Protein AF-A0AAE1XYB7-F1 (afdb_monomer_lite)

InterPro domains:
  IPR008811 Glycosyl hydrolases 36 [PF05691] (7-82)
  IPR008811 Glycosyl hydrolases 36 [PF05691] (83-211)
  IPR008811 Glycosyl hydrolases 36 [PF05691] (212-268)
  IPR008811 Glycosyl hydrolases 36 [PTHR31268] (2-211)
  IPR017853 Glycoside hydrolase superfamily [SSF51445] (166-264)

Sequence (268 aa):
MTIRPTVRIAERKLVVKERTVLTNVSDNVVATSSAEAGQVEGVFFGAVFDQDSNRHVVSLGTLRGVRFLACFRFKLWWMAQKEENKIVYTVFLPLIEGPFKSCLQGNDGDELELCLESGDSDTLRSTFTHSVYISSGTDLFGTIHDAIKAVKLHLGSFRLRNEKKLPGIVDYFGWCTWDAFYQEVTQEGVEVGLESLKAGGTPPKFVIIDNDGVKVDAQCILETLGASHGGKVELTKQYHQALDASVARNFPDNGCIACMSHNLESLY

Radius of gyration: 22.35 Å; chains: 1; bounding box: 62×33×65 Å

Organism: NCBI:txid300844

Foldseek 3Di:
DDDDQQWDDDPQFTHHNNDTQFHNADPQKDWDALVVLPDARWIFIKGADPDKFQKDKGFRHAGPPDDDDDDQPPPPVPDDDDDPDQDKDKDKAFADDPLWGWDWDADPVNTIMIMIHNLAGVQIDGIDHGRIMMHMDRDPVVGVVSSVVSVCSVVVPFDDPVRDDDQPLVVWAEEEVCVPQNQRDDPVSVVVVQVVCVVVVRHGPYYHYCNDPPPVCCCCVCQNVQYVVRGSLNSNVVVVVVVVVVCCVPPVSSPDDDPDDRDNSVRD

Structure (mmCIF, N/CA/C/O backbone):
data_AF-A0AAE1XYB7-F1
#
_entry.id   AF-A0AAE1XYB7-F1
#
loop_
_atom_site.group_PDB
_atom_site.id
_atom_site.type_symbol
_atom_site.label_atom_id
_atom_site.label_alt_id
_atom_site.label_comp_id
_atom_site.label_asym_id
_atom_site.label_entity_id
_atom_site.label_seq_id
_atom_site.pdbx_PDB_ins_code
_atom_site.Cartn_x
_atom_site.Cartn_y
_atom_site.Cartn_z
_atom_site.occupancy
_atom_site.B_iso_or_equiv
_atom_site.auth_seq_id
_atom_site.auth_comp_id
_atom_site.auth_asym_id
_atom_site.auth_atom_id
_atom_site.pdbx_PDB_model_num
ATOM 1 N N . MET A 1 1 ? -33.895 13.668 3.650 1.00 35.25 1 MET A N 1
ATOM 2 C CA . MET A 1 1 ? -33.677 12.230 3.391 1.00 35.25 1 MET A CA 1
ATOM 3 C C . MET A 1 1 ? -32.192 11.973 3.591 1.00 35.25 1 MET A C 1
ATOM 5 O O . MET A 1 1 ? -31.398 12.453 2.797 1.00 35.25 1 MET A O 1
ATOM 9 N N . THR A 1 2 ? -31.796 11.382 4.716 1.00 41.72 2 THR A N 1
ATOM 10 C CA . THR A 1 2 ? -30.376 11.225 5.073 1.00 41.72 2 THR A CA 1
ATOM 11 C C . THR A 1 2 ? -29.832 9.989 4.361 1.00 41.72 2 THR A C 1
ATOM 13 O O . THR A 1 2 ? -30.226 8.871 4.693 1.00 41.72 2 THR A O 1
ATOM 16 N N . ILE A 1 3 ? -28.986 10.181 3.348 1.00 56.69 3 ILE A N 1
ATOM 17 C CA . ILE A 1 3 ? -28.299 9.082 2.656 1.00 56.69 3 ILE A CA 1
ATOM 18 C C . ILE A 1 3 ? -27.363 8.429 3.680 1.00 56.69 3 ILE A C 1
ATOM 20 O O . ILE A 1 3 ? -26.497 9.098 4.242 1.00 56.69 3 ILE A O 1
ATOM 24 N N . ARG A 1 4 ? -27.581 7.146 3.994 1.00 60.25 4 ARG A N 1
ATOM 25 C CA . ARG A 1 4 ? -26.702 6.415 4.915 1.00 60.25 4 ARG A CA 1
ATOM 26 C C . ARG A 1 4 ? -25.401 6.071 4.185 1.00 60.25 4 ARG A C 1
ATOM 28 O O . ARG A 1 4 ? -25.492 5.554 3.074 1.00 60.25 4 ARG A O 1
ATOM 35 N N . PRO A 1 5 ? -24.222 6.295 4.793 1.00 70.44 5 PRO A N 1
ATOM 36 C CA . PRO A 1 5 ? -22.957 5.893 4.192 1.00 70.44 5 PRO A CA 1
ATOM 37 C C . PRO A 1 5 ? -22.924 4.388 3.920 1.00 70.44 5 PRO A C 1
ATOM 39 O O . PRO A 1 5 ? -23.337 3.588 4.767 1.00 70.44 5 PRO A O 1
ATOM 42 N N . THR A 1 6 ? -22.400 4.017 2.753 1.00 81.31 6 THR A N 1
ATOM 43 C CA . THR A 1 6 ? -22.267 2.625 2.303 1.00 81.31 6 THR A CA 1
ATOM 44 C C . THR A 1 6 ? -21.383 1.789 3.227 1.00 81.31 6 THR A C 1
ATOM 46 O O . THR A 1 6 ? -21.676 0.612 3.439 1.00 81.31 6 THR A O 1
ATOM 49 N N . VAL A 1 7 ? -20.345 2.398 3.807 1.00 87.62 7 VAL A N 1
ATOM 50 C CA . VAL A 1 7 ? -19.430 1.797 4.784 1.00 87.62 7 VAL A CA 1
ATOM 51 C C . VAL A 1 7 ? -19.460 2.642 6.056 1.00 87.62 7 VAL A C 1
ATOM 53 O O . VAL A 1 7 ? -19.285 3.857 5.990 1.00 87.62 7 VAL A O 1
ATOM 56 N N . ARG A 1 8 ? -19.713 2.028 7.217 1.00 87.81 8 ARG A N 1
ATOM 57 C CA . ARG A 1 8 ? -19.796 2.747 8.501 1.00 87.81 8 ARG A CA 1
ATOM 58 C C . ARG A 1 8 ? -19.526 1.847 9.699 1.00 87.81 8 ARG A C 1
ATOM 60 O O . ARG A 1 8 ? -19.800 0.649 9.642 1.00 87.81 8 ARG A O 1
ATOM 67 N N . ILE A 1 9 ? -19.100 2.448 10.809 1.00 88.75 9 ILE A N 1
ATOM 68 C CA . ILE A 1 9 ? -19.130 1.802 12.125 1.00 88.75 9 ILE A CA 1
ATOM 69 C C . ILE A 1 9 ? -20.452 2.145 12.819 1.00 88.75 9 ILE A C 1
ATOM 71 O O . ILE A 1 9 ? -20.881 3.298 12.826 1.00 88.75 9 ILE A O 1
ATOM 75 N N . ALA A 1 10 ? -21.115 1.144 13.391 1.00 88.00 10 ALA A N 1
ATOM 76 C CA . ALA A 1 10 ? -22.242 1.336 14.298 1.00 88.00 10 ALA A CA 1
ATOM 77 C C . ALA A 1 10 ? -22.318 0.184 15.295 1.00 88.00 10 ALA A C 1
ATOM 79 O O . ALA A 1 10 ? -22.173 -0.966 14.893 1.00 88.00 10 ALA A O 1
ATOM 80 N N . GLU A 1 11 ? -22.554 0.489 16.574 1.00 90.25 11 GLU A N 1
ATOM 81 C CA . GLU A 1 11 ? -22.700 -0.523 17.636 1.00 90.25 11 GLU A CA 1
ATOM 82 C C . GLU A 1 11 ? -21.540 -1.538 17.652 1.00 90.25 11 GLU A C 1
ATOM 84 O O . GLU A 1 11 ? -21.759 -2.749 17.689 1.00 90.25 11 GLU A O 1
ATOM 89 N N . ARG A 1 12 ? -20.294 -1.045 17.552 1.00 94.12 12 ARG A N 1
ATOM 90 C CA . ARG A 1 12 ? -19.073 -1.873 17.472 1.00 94.12 12 ARG A CA 1
ATOM 91 C C . ARG A 1 12 ? -19.076 -2.884 16.315 1.00 94.12 12 ARG A C 1
ATOM 93 O O . ARG A 1 12 ? -18.505 -3.972 16.412 1.00 94.12 12 ARG A O 1
ATOM 100 N N . LYS A 1 13 ? -19.735 -2.541 15.208 1.00 94.31 13 LYS A N 1
ATOM 101 C CA . LYS A 1 13 ? -19.763 -3.332 13.974 1.00 94.31 13 LYS A CA 1
ATOM 102 C C . LYS A 1 13 ? -19.347 -2.478 12.793 1.00 94.31 13 LYS A C 1
ATOM 104 O O . LYS A 1 13 ? -19.842 -1.362 12.642 1.00 94.31 13 LYS A O 1
ATOM 109 N N . LEU A 1 14 ? -18.519 -3.033 11.913 1.00 93.38 14 LEU A N 1
ATOM 110 C CA . LEU A 1 14 ? -18.336 -2.487 10.571 1.00 93.38 14 LEU A CA 1
ATOM 111 C C . LEU A 1 14 ? -19.467 -3.011 9.684 1.00 93.38 14 LEU A C 1
ATOM 113 O O . LEU A 1 14 ? -19.596 -4.221 9.480 1.00 93.38 14 LEU A O 1
ATOM 117 N N . VAL A 1 15 ? -20.277 -2.102 9.152 1.00 91.62 15 VAL A N 1
ATOM 118 C CA . VAL A 1 15 ? -21.417 -2.409 8.286 1.00 91.62 15 VAL A CA 1
ATOM 119 C C . VAL A 1 15 ? -21.145 -1.893 6.877 1.00 91.62 15 VAL A C 1
ATOM 121 O O . VAL A 1 15 ? -20.834 -0.716 6.698 1.00 91.62 15 VAL A O 1
ATOM 124 N N . VAL A 1 16 ? -21.311 -2.772 5.888 1.00 89.56 16 VAL A N 1
ATOM 125 C CA . VAL A 1 16 ? -21.178 -2.493 4.453 1.00 89.56 16 VAL A CA 1
ATOM 126 C C . VAL A 1 16 ? -22.483 -2.860 3.752 1.00 89.56 16 VAL A C 1
ATOM 128 O O . VAL A 1 16 ? -22.877 -4.023 3.798 1.00 89.56 16 VAL A O 1
ATOM 131 N N . LYS A 1 17 ? -23.163 -1.898 3.109 1.00 83.19 17 LYS A N 1
ATOM 132 C CA . LYS A 1 17 ? -24.451 -2.115 2.402 1.00 83.19 17 LYS A CA 1
ATOM 133 C C . LYS A 1 17 ? -25.436 -2.989 3.201 1.00 83.19 17 LYS A C 1
ATOM 135 O O . LYS A 1 17 ? -25.989 -3.947 2.678 1.00 83.19 17 LYS A O 1
ATOM 140 N N . GLU A 1 18 ? -25.600 -2.676 4.490 1.00 83.88 18 GLU A N 1
ATOM 141 C CA . GLU 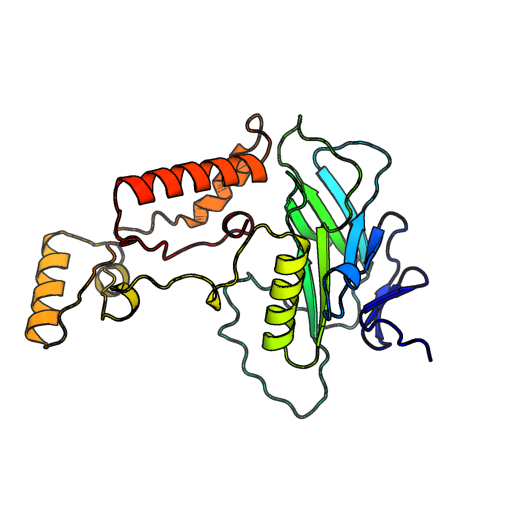A 1 18 ? -26.459 -3.383 5.468 1.00 83.88 18 GLU A CA 1
ATOM 142 C C . GLU A 1 18 ? -25.936 -4.723 6.011 1.00 83.88 18 GLU A C 1
ATOM 144 O O . GLU A 1 18 ? -26.476 -5.233 6.992 1.00 83.88 18 GLU A O 1
ATOM 149 N N . ARG A 1 19 ? -24.841 -5.261 5.473 1.00 87.56 19 ARG A N 1
ATOM 150 C CA . ARG A 1 19 ? -24.201 -6.470 5.996 1.00 87.56 19 ARG A CA 1
ATOM 151 C C . ARG A 1 19 ? -23.118 -6.125 7.010 1.00 87.56 19 ARG A C 1
ATOM 153 O O . ARG A 1 19 ? -22.238 -5.310 6.742 1.00 87.56 19 ARG A O 1
ATOM 160 N N . THR A 1 20 ? -23.133 -6.787 8.160 1.00 92.38 20 THR A N 1
ATOM 161 C CA . THR A 1 20 ? -22.015 -6.733 9.107 1.00 92.38 20 THR A CA 1
ATOM 162 C C . THR A 1 20 ? -20.827 -7.525 8.562 1.00 92.38 20 THR A C 1
ATOM 164 O O . THR A 1 20 ? -20.968 -8.703 8.238 1.00 92.38 20 THR A O 1
ATOM 167 N N . VAL A 1 21 ? -19.674 -6.864 8.449 1.00 92.38 21 VAL A N 1
ATOM 168 C CA . VAL A 1 21 ? -18.402 -7.453 7.998 1.00 92.38 21 VAL A CA 1
ATOM 169 C C . VAL A 1 21 ? -17.496 -7.756 9.190 1.00 92.38 21 VAL A C 1
ATOM 171 O O . VAL A 1 21 ? -16.958 -8.854 9.263 1.00 92.38 21 VAL A O 1
ATOM 174 N N . LEU A 1 22 ? -17.377 -6.821 10.139 1.00 94.75 22 LEU A N 1
ATOM 175 C CA . LEU A 1 22 ? -16.666 -7.028 11.405 1.00 94.75 22 LEU A CA 1
ATOM 176 C C . LEU A 1 22 ? -17.628 -6.865 12.576 1.00 94.75 22 LEU A C 1
ATOM 178 O O . LEU A 1 22 ? -18.443 -5.937 12.589 1.00 94.75 22 LEU A O 1
ATOM 182 N N . THR A 1 23 ? -17.506 -7.742 13.566 1.00 95.44 23 THR A N 1
ATOM 183 C CA . THR A 1 23 ? -18.177 -7.634 14.868 1.00 95.44 23 THR A CA 1
ATOM 184 C C . THR A 1 23 ? -17.162 -7.373 15.967 1.00 95.44 23 THR A C 1
ATOM 186 O O . THR A 1 23 ? -16.013 -7.772 15.836 1.00 95.44 23 THR A O 1
ATOM 189 N N . ASN A 1 24 ? -17.597 -6.783 17.080 1.00 96.00 24 ASN A N 1
ATOM 190 C CA . ASN A 1 24 ? -16.745 -6.511 18.242 1.00 96.00 24 ASN A CA 1
ATOM 191 C C . ASN A 1 24 ? -15.574 -5.560 17.943 1.00 96.00 24 ASN A C 1
ATOM 193 O O . ASN A 1 24 ? -14.536 -5.665 18.586 1.00 96.00 24 ASN A O 1
ATOM 197 N N . VAL A 1 25 ? -15.758 -4.611 17.017 1.00 96.56 25 VAL A N 1
ATOM 198 C CA . VAL A 1 25 ? -14.780 -3.545 16.738 1.00 96.56 25 VAL A CA 1
ATOM 199 C C . VAL A 1 25 ? -14.392 -2.866 18.057 1.00 96.56 25 VAL A C 1
ATOM 201 O O . VAL A 1 25 ? -15.281 -2.494 18.829 1.00 96.56 25 VAL A O 1
ATOM 204 N N . SER A 1 26 ? -13.090 -2.758 18.332 1.00 95.88 26 SER A N 1
ATOM 205 C CA . SER A 1 26 ? -12.566 -2.155 19.564 1.00 95.88 26 SER A CA 1
ATOM 206 C C . SER A 1 26 ? -12.979 -0.684 19.705 1.00 95.88 26 SER A C 1
ATOM 208 O O . SER A 1 26 ? -13.085 0.022 18.704 1.00 95.88 26 SER A O 1
ATOM 210 N N . ASP A 1 27 ? -13.159 -0.203 20.941 1.00 95.00 27 ASP A N 1
ATOM 211 C CA . ASP A 1 27 ? -13.447 1.219 21.210 1.00 95.00 27 ASP A CA 1
ATOM 212 C C . ASP A 1 27 ? -12.257 2.124 20.863 1.00 95.00 27 ASP A C 1
ATOM 214 O O . ASP A 1 27 ? -12.430 3.315 20.621 1.00 95.00 27 ASP A O 1
ATOM 218 N N . ASN A 1 28 ? -11.055 1.546 20.780 1.00 96.06 28 ASN A N 1
ATOM 219 C CA . ASN A 1 28 ? -9.849 2.263 20.380 1.00 96.06 28 ASN A CA 1
ATOM 220 C C . ASN A 1 28 ? -9.833 2.579 18.878 1.00 96.06 28 ASN A C 1
ATOM 222 O O . ASN A 1 28 ? -9.025 3.399 18.450 1.00 96.06 28 ASN A O 1
ATOM 226 N N . VAL A 1 29 ? -10.679 1.934 18.065 1.00 96.25 29 VAL A N 1
ATOM 227 C CA . VAL A 1 29 ? -10.746 2.174 16.617 1.00 96.25 29 VAL A CA 1
ATOM 228 C C . VAL A 1 29 ? -11.574 3.422 16.344 1.00 96.25 29 VAL A C 1
ATOM 230 O O . VAL A 1 29 ? -12.747 3.507 16.708 1.00 96.25 29 VAL A O 1
ATOM 233 N N . VAL A 1 30 ? -10.979 4.366 15.621 1.00 94.06 30 VAL A N 1
ATOM 234 C CA . VAL A 1 30 ? -11.649 5.597 15.192 1.00 94.06 30 VAL A CA 1
ATOM 235 C C . VAL A 1 30 ? -11.950 5.548 13.701 1.00 94.06 30 VAL A C 1
ATOM 237 O O . VAL A 1 30 ? -11.150 5.050 12.910 1.00 94.06 30 VAL A O 1
ATOM 240 N N . ALA A 1 31 ? -13.115 6.070 13.316 1.00 91.50 31 ALA A N 1
ATOM 241 C CA . ALA A 1 31 ? -13.523 6.196 11.923 1.00 91.50 31 ALA A CA 1
ATOM 242 C C . ALA A 1 31 ? -13.602 7.669 11.519 1.00 91.50 31 ALA A C 1
ATOM 244 O O . ALA A 1 31 ? -14.371 8.435 12.099 1.00 91.50 31 ALA A O 1
ATOM 245 N N . THR A 1 32 ? -12.874 8.028 10.467 1.00 86.75 32 THR A N 1
ATOM 246 C CA . THR A 1 32 ? -12.916 9.354 9.846 1.00 86.75 32 THR A CA 1
ATOM 247 C C . THR A 1 32 ? -13.601 9.243 8.485 1.00 86.75 32 THR A C 1
ATOM 249 O O . THR A 1 32 ? -13.292 8.360 7.680 1.00 86.75 32 THR A O 1
ATOM 252 N N . SER A 1 33 ? -14.577 10.112 8.220 1.00 73.75 33 SER A N 1
ATOM 253 C CA . SER A 1 33 ? -15.323 10.103 6.956 1.00 73.75 33 SER A CA 1
ATOM 254 C C . SER A 1 33 ? -14.443 10.554 5.789 1.00 73.75 33 SER A C 1
ATOM 256 O O . SER A 1 33 ? -13.745 11.557 5.901 1.00 73.75 33 SER A O 1
ATOM 258 N N . SER A 1 34 ? -14.529 9.881 4.634 1.00 64.94 34 SER A N 1
ATOM 259 C CA . SER A 1 34 ? -13.893 10.355 3.394 1.00 64.94 34 SER A CA 1
ATOM 260 C C . SER A 1 34 ? -14.691 11.449 2.672 1.00 64.94 34 SER A C 1
ATOM 262 O O . SER A 1 34 ? -14.265 11.907 1.613 1.00 64.94 34 SER A O 1
ATOM 264 N N . ALA A 1 35 ? -15.841 11.875 3.213 1.00 58.78 35 ALA A N 1
ATOM 265 C CA . ALA A 1 35 ? -16.746 12.826 2.559 1.00 58.78 35 ALA A CA 1
ATOM 266 C C . ALA A 1 35 ? -16.107 14.199 2.277 1.00 58.78 35 ALA A C 1
ATOM 268 O O . ALA A 1 35 ? -16.504 14.861 1.320 1.00 58.78 35 ALA A O 1
ATOM 269 N N . GLU A 1 36 ? -15.096 14.605 3.051 1.00 49.22 36 GLU A N 1
ATOM 270 C CA . GLU A 1 36 ? -14.363 15.860 2.827 1.00 49.22 36 GLU A CA 1
ATOM 271 C C . GLU A 1 36 ? -13.454 15.811 1.583 1.00 49.22 36 GLU A C 1
ATOM 273 O O . GLU A 1 36 ? -13.166 16.849 0.996 1.00 49.22 36 GLU A O 1
ATOM 278 N N . ALA A 1 37 ? -13.062 14.616 1.118 1.00 46.84 37 ALA A N 1
ATOM 279 C CA . ALA A 1 37 ? -12.158 14.423 -0.023 1.00 46.84 37 ALA A CA 1
ATOM 280 C C . ALA A 1 37 ? -12.875 14.302 -1.390 1.00 46.84 37 ALA A C 1
ATOM 282 O O . ALA A 1 37 ? -12.221 14.108 -2.414 1.00 46.84 37 ALA A O 1
ATOM 283 N N . GLY A 1 38 ? -14.207 14.448 -1.422 1.00 48.75 38 GLY A N 1
ATOM 284 C CA . GLY A 1 38 ? -15.035 14.437 -2.634 1.00 48.75 38 GLY A CA 1
ATOM 285 C C . GLY A 1 38 ? -15.490 13.041 -3.079 1.00 48.75 38 GLY A C 1
ATOM 286 O O . GLY A 1 38 ? -14.683 12.135 -3.183 1.00 48.75 38 GLY A O 1
ATOM 287 N N . GLN A 1 39 ? -16.796 12.884 -3.347 1.00 52.38 39 GLN A N 1
ATOM 288 C CA . GLN A 1 39 ? -17.506 11.787 -4.053 1.00 52.38 39 GLN A CA 1
ATOM 289 C C . GLN A 1 39 ? -17.114 10.302 -3.840 1.00 52.38 39 GLN A C 1
ATOM 291 O O . GLN A 1 39 ? -17.696 9.456 -4.515 1.00 52.38 39 GLN A O 1
ATOM 296 N N . VAL A 1 40 ? -16.208 9.928 -2.932 1.00 58.34 40 VAL A N 1
ATOM 297 C CA . VAL A 1 40 ? -15.848 8.516 -2.716 1.00 58.34 40 VAL A CA 1
ATOM 298 C C . VAL A 1 40 ? -16.493 7.976 -1.442 1.00 58.34 40 VAL A C 1
ATOM 300 O O . VAL A 1 40 ? -16.284 8.509 -0.352 1.00 58.34 40 VAL A O 1
ATOM 303 N N . GLU A 1 41 ? -17.284 6.911 -1.586 1.00 74.62 41 GLU A N 1
ATOM 304 C CA . GLU A 1 41 ? -17.981 6.223 -0.494 1.00 74.62 41 GLU A CA 1
ATOM 305 C C . GLU A 1 41 ? -17.040 5.255 0.244 1.00 74.62 41 GLU A C 1
ATOM 307 O O . GLU A 1 41 ? -17.021 4.048 -0.014 1.00 74.62 41 GLU A O 1
ATOM 312 N N . GLY A 1 42 ? -16.252 5.780 1.182 1.00 87.94 42 GLY A N 1
ATOM 313 C CA . GLY A 1 42 ? -15.424 4.969 2.069 1.00 87.94 42 GLY A CA 1
ATOM 314 C C . GLY A 1 42 ? -15.263 5.572 3.459 1.00 87.94 42 GLY A C 1
ATOM 315 O O . GLY A 1 42 ? -15.873 6.580 3.814 1.00 87.94 42 GLY A O 1
ATOM 316 N N . VAL A 1 43 ? -14.449 4.913 4.270 1.00 91.69 43 VAL A N 1
ATOM 317 C CA . VAL A 1 43 ? -14.124 5.341 5.629 1.00 91.69 43 VAL A CA 1
ATOM 318 C C . VAL A 1 43 ? -12.653 5.075 5.897 1.00 91.69 43 VAL A C 1
ATOM 320 O O . VAL A 1 43 ? -12.106 4.051 5.485 1.00 91.69 43 VAL A O 1
ATOM 323 N N . PHE A 1 44 ? -12.014 6.006 6.587 1.00 93.69 44 PHE A N 1
ATOM 324 C CA . PHE A 1 44 ? -10.669 5.837 7.103 1.00 93.69 44 PHE A CA 1
ATOM 325 C C . PHE A 1 44 ? -10.747 5.300 8.524 1.00 93.69 44 PHE A C 1
ATOM 327 O O . PHE A 1 44 ? -11.485 5.828 9.349 1.00 93.69 44 PHE A O 1
ATOM 334 N N . PHE A 1 45 ? -10.008 4.236 8.792 1.00 95.25 45 PHE A N 1
ATOM 335 C CA . PHE A 1 45 ? -9.826 3.667 10.114 1.00 95.25 45 PHE A CA 1
ATOM 336 C C . PHE A 1 45 ? -8.470 4.098 10.651 1.00 95.25 45 PHE A C 1
ATOM 338 O O . PHE A 1 45 ? -7.455 3.976 9.966 1.00 95.25 45 PHE A O 1
ATOM 345 N N . GLY A 1 46 ? -8.466 4.560 11.889 1.00 96.50 46 GLY A N 1
ATOM 346 C CA . GLY A 1 46 ? -7.277 4.758 12.700 1.00 96.50 46 GLY A CA 1
ATOM 347 C C . GLY A 1 46 ? -7.475 4.131 14.074 1.00 96.50 46 GLY A C 1
ATOM 348 O O . GLY A 1 46 ? -8.425 3.374 14.293 1.00 96.50 46 GLY A O 1
ATOM 349 N N . ALA A 1 47 ? -6.593 4.458 15.009 1.00 97.50 47 ALA A N 1
ATOM 350 C CA . ALA A 1 47 ? -6.703 3.996 16.380 1.00 97.50 47 ALA A CA 1
ATOM 351 C C . ALA A 1 47 ? -6.085 4.989 17.368 1.00 97.50 47 ALA A C 1
ATOM 353 O O . ALA A 1 47 ? -5.152 5.717 17.024 1.00 97.50 47 ALA A O 1
ATOM 354 N N . VAL A 1 48 ? -6.611 5.002 18.590 1.00 97.94 48 VAL A N 1
ATOM 355 C CA . VAL A 1 48 ? -6.108 5.803 19.712 1.00 97.94 48 VAL A CA 1
ATOM 356 C C . VAL A 1 48 ? -5.686 4.869 20.841 1.00 97.94 48 VAL A C 1
ATOM 358 O O . VAL A 1 48 ? -6.405 3.929 21.180 1.00 97.94 48 VAL A O 1
ATOM 361 N N . PHE A 1 49 ? -4.514 5.131 21.411 1.00 98.12 49 PHE A N 1
ATOM 362 C CA . PHE A 1 49 ? -3.902 4.362 22.488 1.00 98.12 49 PHE A CA 1
ATOM 363 C C . PHE A 1 49 ? -3.537 5.284 23.655 1.00 98.12 49 PHE A C 1
ATOM 365 O O . PHE A 1 49 ? -3.286 6.470 23.459 1.00 98.12 49 PHE A O 1
ATOM 372 N N . ASP A 1 50 ? -3.460 4.733 24.865 1.00 97.62 50 ASP A N 1
ATOM 373 C CA . ASP A 1 50 ? -3.161 5.517 26.073 1.00 97.62 50 ASP A CA 1
ATOM 374 C C . ASP A 1 50 ? -1.689 5.941 26.177 1.00 97.62 50 ASP A C 1
ATOM 376 O O . ASP A 1 50 ? -1.349 6.850 26.933 1.00 97.62 50 ASP A O 1
ATOM 380 N N . GLN A 1 51 ? -0.797 5.254 25.459 1.00 97.31 51 GLN A N 1
ATOM 381 C CA . GLN A 1 51 ? 0.645 5.463 25.537 1.00 97.31 51 GLN A CA 1
ATOM 382 C C . GLN A 1 51 ? 1.265 5.543 24.151 1.00 97.31 51 GLN A C 1
AT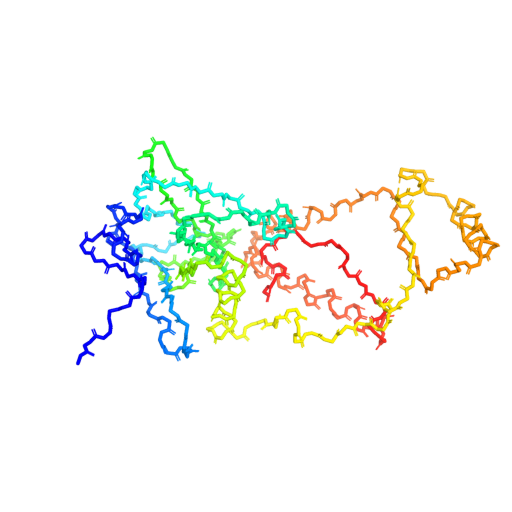OM 384 O O . GLN A 1 51 ? 0.853 4.853 23.216 1.00 97.31 51 GLN A O 1
ATOM 389 N N . ASP A 1 52 ? 2.293 6.375 24.040 1.00 98.00 52 ASP A N 1
ATOM 390 C CA . ASP A 1 52 ? 3.132 6.447 22.855 1.00 98.00 52 ASP A CA 1
ATOM 391 C C . ASP A 1 52 ? 3.987 5.178 22.738 1.00 98.00 52 ASP A C 1
ATOM 393 O O . ASP A 1 52 ? 4.601 4.726 23.703 1.00 98.00 52 ASP A O 1
ATOM 397 N N . SER A 1 53 ? 4.022 4.595 21.540 1.00 97.75 53 SER A N 1
ATOM 398 C CA . SER A 1 53 ? 4.831 3.416 21.223 1.00 97.75 53 SER A CA 1
ATOM 399 C C . SER A 1 53 ? 5.305 3.492 19.774 1.00 97.75 53 SER A C 1
ATOM 401 O O . SER A 1 53 ? 4.678 4.143 18.934 1.00 97.75 53 SER A O 1
ATOM 403 N N . ASN A 1 54 ? 6.406 2.813 19.466 1.00 95.81 54 ASN A N 1
ATOM 404 C CA . ASN A 1 54 ? 6.864 2.593 18.093 1.00 95.81 54 ASN A CA 1
ATOM 405 C C . ASN A 1 54 ? 6.103 1.452 17.399 1.00 95.81 54 ASN A C 1
ATOM 407 O O . ASN A 1 54 ? 6.218 1.273 16.182 1.00 95.81 54 ASN A O 1
ATOM 411 N N . ARG A 1 55 ? 5.336 0.680 18.176 1.00 97.25 55 ARG A N 1
ATOM 412 C CA . ARG A 1 55 ? 4.516 -0.434 17.719 1.00 97.25 55 ARG A CA 1
ATOM 413 C C . ARG A 1 55 ? 3.208 -0.506 18.494 1.00 97.25 55 ARG A C 1
ATOM 415 O O . ARG A 1 55 ? 3.215 -0.651 19.716 1.00 97.25 55 ARG A O 1
ATOM 422 N N . HIS A 1 56 ? 2.104 -0.510 17.758 1.00 98.25 56 HIS A N 1
ATOM 423 C CA . HIS A 1 56 ? 0.762 -0.755 18.277 1.00 98.25 56 HIS A CA 1
ATOM 424 C C . HIS A 1 56 ? 0.084 -1.897 17.535 1.00 98.25 56 HIS A C 1
ATOM 426 O O . HIS A 1 56 ? 0.299 -2.087 16.338 1.00 98.25 56 HIS A O 1
ATOM 432 N N . VAL A 1 57 ? -0.761 -2.635 18.250 1.00 98.00 57 VAL A N 1
ATOM 433 C CA . VAL A 1 57 ? -1.651 -3.651 17.682 1.00 98.00 57 VAL A CA 1
ATOM 434 C C . VAL A 1 57 ? -3.030 -3.464 18.296 1.00 98.00 57 VAL A C 1
ATOM 436 O O . VAL A 1 57 ? -3.152 -3.327 19.513 1.00 98.00 57 VAL A O 1
ATOM 439 N N . VAL A 1 58 ? -4.066 -3.437 17.463 1.00 97.75 58 VAL A N 1
ATOM 440 C CA . VAL A 1 58 ? -5.457 -3.321 17.911 1.00 97.75 58 VAL A CA 1
ATOM 441 C C . VAL A 1 58 ? -6.364 -4.232 17.096 1.00 97.75 58 VAL A C 1
ATOM 443 O O . VAL A 1 58 ? -6.256 -4.297 15.872 1.00 97.75 58 VAL A O 1
ATOM 446 N N . SER A 1 59 ? -7.293 -4.909 17.769 1.00 97.12 59 SER A N 1
ATOM 447 C CA . SER A 1 59 ? -8.347 -5.677 17.106 1.00 97.12 59 SER A CA 1
ATOM 448 C C . SER A 1 59 ? -9.313 -4.735 16.377 1.00 97.12 59 SER A C 1
ATOM 450 O O . SER A 1 59 ? -9.929 -3.847 16.976 1.00 97.12 59 SER A O 1
ATOM 452 N N . LEU A 1 60 ? -9.476 -4.952 15.072 1.00 96.50 60 LEU A N 1
ATOM 453 C CA . LEU A 1 60 ? -10.566 -4.387 14.275 1.00 96.50 60 LEU A CA 1
ATOM 454 C C . LEU A 1 60 ? -11.868 -5.185 14.453 1.00 96.50 60 LEU A C 1
ATOM 456 O O . LEU A 1 60 ? -12.913 -4.764 13.957 1.00 96.50 60 LEU A O 1
ATOM 460 N N . GLY A 1 61 ? -11.824 -6.310 15.168 1.00 95.81 61 GLY A N 1
ATOM 461 C CA . GLY A 1 61 ? -12.950 -7.194 15.429 1.00 95.81 61 GLY A CA 1
ATOM 462 C C . GLY A 1 61 ? -12.858 -8.531 14.692 1.00 95.81 61 GLY A C 1
ATOM 463 O O . GLY A 1 61 ? -11.907 -8.833 13.973 1.00 95.81 61 GLY A O 1
ATOM 464 N N . THR A 1 62 ? -13.890 -9.349 14.867 1.00 95.44 62 THR A N 1
ATOM 465 C CA . THR A 1 62 ? -13.978 -10.700 14.306 1.00 95.44 62 THR A CA 1
ATOM 466 C C . THR A 1 62 ? -14.507 -10.661 12.871 1.00 95.44 62 THR A C 1
ATOM 468 O O . THR A 1 62 ? -15.573 -10.091 12.612 1.00 95.44 62 THR A O 1
ATOM 471 N N . LEU A 1 63 ? -13.803 -11.317 11.946 1.00 90.44 63 LEU A N 1
ATOM 472 C CA . LEU A 1 63 ? -14.175 -11.431 10.532 1.00 90.44 63 LEU A CA 1
ATOM 473 C C . LEU A 1 63 ? -14.741 -12.833 10.245 1.00 90.44 63 LEU A C 1
ATOM 475 O O . LEU A 1 63 ? -13.994 -13.772 9.985 1.00 90.44 63 LEU A O 1
ATOM 479 N N . ARG A 1 64 ? -16.071 -13.000 10.285 1.00 87.62 64 ARG A N 1
ATOM 480 C CA . ARG A 1 64 ? -16.735 -14.306 10.082 1.00 87.62 64 ARG A CA 1
ATOM 481 C C . ARG A 1 64 ? -17.748 -14.292 8.946 1.00 87.62 64 ARG A C 1
ATOM 483 O O . ARG A 1 64 ? -18.394 -13.288 8.664 1.00 87.62 64 ARG A O 1
ATOM 490 N N . GLY A 1 65 ? -17.918 -15.450 8.305 1.00 83.88 65 GLY A N 1
ATOM 491 C CA . GLY A 1 65 ? -18.940 -15.646 7.272 1.00 83.88 65 GLY A CA 1
ATOM 492 C C . GLY A 1 65 ? -18.695 -14.848 5.989 1.00 83.88 65 GLY A C 1
ATOM 493 O O . GLY A 1 65 ? -19.633 -14.614 5.225 1.00 83.88 65 GLY A O 1
ATOM 494 N N . VAL A 1 66 ? -17.455 -14.421 5.743 1.00 83.50 66 VAL A N 1
ATOM 495 C CA . VAL A 1 66 ? -17.027 -13.757 4.510 1.00 83.50 66 VAL A CA 1
ATOM 496 C C . VAL A 1 66 ? -15.859 -14.517 3.895 1.00 83.50 66 VAL A C 1
ATOM 498 O O . VAL A 1 66 ? -15.050 -15.115 4.598 1.00 83.50 66 VAL A O 1
ATOM 501 N N . ARG A 1 67 ? -15.777 -14.504 2.565 1.00 84.44 67 ARG A N 1
ATOM 502 C CA . ARG A 1 67 ? -14.586 -14.964 1.847 1.00 84.44 67 ARG A CA 1
ATOM 503 C C . ARG A 1 67 ? -13.668 -13.763 1.692 1.00 84.44 67 ARG A C 1
ATOM 505 O O . ARG A 1 67 ? -14.138 -12.718 1.247 1.00 84.44 67 ARG A O 1
ATOM 512 N N . PHE A 1 68 ? -12.396 -13.912 2.030 1.00 83.38 68 PHE A N 1
ATOM 513 C CA . PHE A 1 68 ? -11.399 -12.873 1.812 1.00 83.38 68 PHE A CA 1
ATOM 514 C C . PHE A 1 68 ? -10.241 -13.417 0.980 1.00 83.38 68 PHE A C 1
ATOM 516 O O . PHE A 1 68 ? -10.008 -14.623 0.916 1.00 83.38 68 PHE A O 1
ATOM 523 N N . LEU A 1 69 ? -9.534 -12.502 0.330 1.00 82.00 69 LEU A N 1
ATOM 524 C CA . LEU A 1 69 ? -8.317 -12.779 -0.412 1.00 82.00 69 LEU A CA 1
ATOM 525 C C . LEU A 1 69 ? -7.286 -11.731 -0.003 1.00 82.00 69 LEU A C 1
ATOM 527 O O . LEU A 1 69 ? -7.491 -10.539 -0.229 1.00 82.00 69 LEU A O 1
ATOM 531 N N . ALA A 1 70 ? -6.180 -12.176 0.588 1.00 78.75 70 ALA A N 1
ATOM 532 C CA . ALA A 1 70 ? -5.031 -11.318 0.834 1.00 78.75 70 ALA A CA 1
ATOM 533 C C . ALA A 1 70 ? -4.221 -11.203 -0.464 1.00 78.75 70 ALA A C 1
ATOM 535 O O . ALA A 1 70 ? -3.544 -12.143 -0.877 1.00 78.75 70 ALA A O 1
ATOM 536 N N . CYS A 1 71 ? -4.331 -10.061 -1.142 1.00 69.75 71 CYS A N 1
ATOM 537 C CA . CYS A 1 71 ? -3.573 -9.789 -2.360 1.00 69.75 71 CYS A CA 1
ATOM 538 C C . CYS A 1 71 ? -2.323 -8.972 -2.044 1.00 69.75 71 CYS A C 1
ATOM 540 O O . CYS A 1 71 ? -2.414 -7.897 -1.450 1.00 69.75 71 CYS A O 1
ATOM 542 N N . PHE A 1 72 ? -1.175 -9.391 -2.576 1.00 62.22 72 PHE A N 1
ATOM 543 C CA . PHE A 1 72 ? -0.111 -8.432 -2.860 1.00 62.22 72 PHE A CA 1
ATOM 544 C C . PHE A 1 72 ? -0.624 -7.465 -3.935 1.00 62.22 72 PHE A C 1
ATOM 546 O O . PHE A 1 72 ? -1.137 -7.915 -4.964 1.00 62.22 72 PHE A O 1
ATOM 553 N N . ARG A 1 73 ? -0.485 -6.149 -3.714 1.00 56.22 73 ARG A N 1
ATOM 554 C CA . ARG A 1 73 ? -1.067 -5.082 -4.563 1.00 56.22 73 ARG A CA 1
ATOM 555 C C . ARG A 1 73 ? -0.779 -5.230 -6.071 1.00 56.22 73 ARG A C 1
ATOM 557 O O . ARG A 1 73 ? -1.540 -4.714 -6.880 1.00 56.22 73 ARG A O 1
ATOM 564 N N . PHE A 1 74 ? 0.270 -5.962 -6.455 1.00 49.53 74 PHE A N 1
ATOM 565 C CA . PHE A 1 74 ? 0.740 -6.117 -7.838 1.00 49.53 74 PHE A CA 1
ATOM 566 C C . PHE A 1 74 ? 0.230 -7.372 -8.581 1.00 49.53 74 PHE A C 1
ATOM 568 O O . PHE A 1 74 ? 0.523 -7.525 -9.766 1.00 49.53 74 PHE A O 1
ATOM 575 N N . LYS A 1 75 ? -0.529 -8.277 -7.938 1.00 48.78 75 LYS A N 1
ATOM 576 C CA . LYS A 1 75 ? -0.949 -9.573 -8.525 1.00 48.78 75 LYS A CA 1
ATOM 577 C C . LYS A 1 75 ? -2.466 -9.698 -8.744 1.00 48.78 75 LYS A C 1
ATOM 579 O O . LYS A 1 75 ? -3.074 -10.675 -8.325 1.00 48.78 75 LYS A O 1
ATOM 584 N N . LEU A 1 76 ? -3.085 -8.732 -9.426 1.00 50.53 76 LEU A N 1
ATOM 585 C CA . LEU A 1 76 ? -4.533 -8.762 -9.724 1.00 50.53 76 LEU A CA 1
ATOM 586 C C . LEU A 1 76 ? -4.888 -9.473 -11.051 1.00 50.53 76 LEU A C 1
ATOM 588 O O . LEU A 1 76 ? -6.058 -9.714 -11.333 1.00 50.53 76 LEU A O 1
ATOM 592 N N . TRP A 1 77 ? -3.882 -9.845 -11.848 1.00 44.88 77 TRP A N 1
ATOM 593 C CA . TRP A 1 77 ? -3.999 -10.320 -13.239 1.00 44.88 77 TRP A CA 1
ATOM 594 C C . TRP A 1 77 ? -4.654 -11.702 -13.425 1.00 44.88 77 TRP A C 1
ATOM 596 O O . TRP A 1 77 ? -4.881 -12.116 -14.555 1.00 44.88 77 TRP A O 1
ATOM 606 N N . TRP A 1 78 ? -4.966 -12.415 -12.337 1.00 43.84 78 TRP A N 1
ATOM 607 C CA . TRP A 1 78 ? -5.507 -13.784 -12.369 1.00 43.84 78 TRP A CA 1
ATOM 608 C C . TRP A 1 78 ? -7.007 -13.875 -12.053 1.00 43.84 78 TRP A C 1
ATOM 610 O O . TRP A 1 78 ? -7.548 -14.972 -11.922 1.00 43.84 78 TRP A O 1
ATOM 620 N N . MET A 1 79 ? -7.701 -12.745 -11.909 1.00 52.53 79 MET A N 1
ATOM 621 C CA . MET A 1 79 ? -9.106 -12.736 -11.497 1.00 52.53 79 MET A CA 1
ATOM 622 C C . MET A 1 79 ? -10.027 -12.609 -12.713 1.00 52.53 79 MET A C 1
ATOM 624 O O . MET A 1 79 ? -10.230 -11.521 -13.244 1.00 52.53 79 MET A O 1
ATOM 628 N N . ALA A 1 80 ? -10.594 -13.732 -13.155 1.00 47.66 80 ALA A N 1
ATOM 629 C CA . ALA A 1 80 ? -11.671 -13.740 -14.140 1.00 47.66 80 ALA A CA 1
ATOM 630 C C . ALA A 1 80 ? -13.018 -13.512 -13.438 1.00 47.66 80 ALA A C 1
ATOM 632 O O . ALA A 1 80 ? -13.391 -14.258 -12.529 1.00 47.66 80 ALA A O 1
ATOM 633 N N . GLN A 1 81 ? -13.757 -12.489 -13.863 1.00 48.88 81 GLN A N 1
ATOM 634 C CA . GLN A 1 81 ? -15.113 -12.241 -13.385 1.00 48.88 81 GLN A CA 1
ATOM 635 C C . GLN A 1 81 ? -16.063 -13.240 -14.065 1.00 48.88 81 GLN A C 1
ATOM 637 O O . GLN A 1 81 ? -16.141 -13.303 -15.291 1.00 48.88 81 GLN A O 1
ATOM 642 N N . LYS A 1 82 ? -16.780 -14.043 -13.280 1.00 46.19 82 LYS A N 1
ATOM 643 C CA . LYS A 1 82 ? -17.892 -14.875 -13.757 1.00 46.19 82 LYS A CA 1
ATOM 644 C C . LYS A 1 82 ? -19.051 -14.623 -12.799 1.00 46.19 82 LYS A C 1
ATOM 646 O O . LYS A 1 82 ? -18.902 -14.914 -11.615 1.00 46.19 82 LYS A O 1
ATOM 651 N N . GLU A 1 83 ? -20.162 -14.049 -13.261 1.00 54.41 83 GLU A N 1
ATOM 652 C CA . GLU A 1 83 ? -21.281 -13.705 -12.371 1.00 54.41 83 GLU A CA 1
ATOM 653 C C . GLU A 1 83 ? -22.652 -14.152 -12.891 1.00 54.41 83 GLU A C 1
ATOM 655 O O . GLU A 1 83 ? -23.025 -13.872 -14.027 1.00 54.41 83 GLU A O 1
ATOM 660 N N . GLU A 1 84 ? -23.410 -14.772 -11.977 1.00 48.78 84 GLU A N 1
ATOM 661 C CA . GLU A 1 84 ? -24.881 -14.850 -11.950 1.00 48.78 84 GLU A CA 1
ATOM 662 C C . GLU A 1 84 ? -25.458 -14.332 -10.600 1.00 48.78 84 GLU A C 1
ATOM 664 O O . GLU A 1 84 ? -26.661 -14.398 -10.380 1.00 48.78 84 GLU A O 1
ATOM 669 N N . ASN A 1 85 ? -24.650 -13.773 -9.679 1.00 54.78 85 ASN A N 1
ATOM 670 C CA . ASN A 1 85 ? -25.119 -13.239 -8.382 1.00 54.78 85 ASN A CA 1
ATOM 671 C C . ASN A 1 85 ? -24.422 -11.922 -8.017 1.00 54.78 85 ASN A C 1
ATOM 673 O O . ASN A 1 85 ? -23.226 -11.823 -8.217 1.00 54.78 85 ASN A O 1
ATOM 677 N N . LYS A 1 86 ? -25.137 -10.962 -7.404 1.00 71.25 86 LYS A N 1
ATOM 678 C CA . LYS A 1 86 ? -24.621 -9.635 -6.991 1.00 71.25 86 LYS A CA 1
ATOM 679 C C . LYS A 1 86 ? -23.600 -9.739 -5.841 1.00 71.25 86 LYS A C 1
ATOM 681 O O . LYS A 1 86 ? -23.984 -9.638 -4.672 1.00 71.25 86 LYS A O 1
ATOM 686 N N . ILE A 1 87 ? -22.317 -9.950 -6.133 1.00 83.25 87 ILE A N 1
ATOM 687 C CA . ILE A 1 87 ? -21.255 -9.958 -5.116 1.00 83.25 87 ILE A CA 1
ATOM 688 C C . ILE A 1 87 ? -20.935 -8.511 -4.699 1.00 83.25 87 ILE A C 1
ATOM 690 O O . ILE A 1 87 ? -20.900 -7.598 -5.520 1.00 83.25 87 ILE A O 1
ATOM 694 N N . VAL A 1 88 ? -20.708 -8.287 -3.399 1.00 86.50 88 VAL A N 1
ATOM 695 C CA . VAL A 1 88 ? -20.159 -7.024 -2.881 1.00 86.50 88 VAL A CA 1
ATOM 696 C C . VAL A 1 88 ? -18.721 -7.275 -2.457 1.00 86.50 88 VAL A C 1
ATOM 698 O O . VAL A 1 88 ? -18.460 -8.126 -1.605 1.00 86.50 88 VAL A O 1
ATOM 701 N N . TYR A 1 89 ? -17.802 -6.527 -3.051 1.00 88.50 89 TYR A N 1
ATOM 702 C CA . TYR A 1 89 ? -16.390 -6.518 -2.707 1.00 88.50 89 TYR A CA 1
ATOM 703 C C . TYR A 1 89 ? -16.129 -5.396 -1.708 1.00 88.50 89 TYR A C 1
ATOM 705 O O . TYR A 1 89 ? -16.557 -4.266 -1.932 1.00 88.50 89 TYR A O 1
ATOM 713 N N . THR A 1 90 ? -15.413 -5.704 -0.629 1.00 91.25 90 THR A N 1
ATOM 714 C CA . THR A 1 90 ? -14.964 -4.723 0.366 1.00 91.25 90 THR A CA 1
ATOM 715 C C . THR A 1 90 ? -13.446 -4.695 0.357 1.00 91.25 90 THR A C 1
ATOM 717 O O . THR A 1 90 ? -12.806 -5.717 0.605 1.00 91.25 90 THR A O 1
ATOM 720 N N . VAL A 1 91 ? -12.870 -3.535 0.063 1.00 92.06 91 VAL A N 1
ATOM 721 C CA . VAL A 1 91 ? -11.422 -3.327 0.061 1.00 92.06 91 VAL A CA 1
ATOM 722 C C . VAL A 1 91 ? -11.009 -2.821 1.432 1.00 92.06 91 VAL A C 1
ATOM 724 O O . VAL A 1 91 ? -11.568 -1.840 1.909 1.00 92.06 91 VAL A O 1
ATOM 727 N N . PHE A 1 92 ? -10.016 -3.472 2.032 1.00 93.75 92 PHE A N 1
ATOM 728 C CA . PHE A 1 92 ? -9.264 -2.965 3.174 1.00 93.75 92 PHE A CA 1
ATOM 729 C C . PHE A 1 92 ? -7.872 -2.620 2.667 1.00 93.75 92 PHE A C 1
ATOM 731 O O . PHE A 1 92 ? -7.144 -3.498 2.202 1.00 93.75 92 PHE A O 1
ATOM 738 N N . LEU A 1 93 ? -7.520 -1.341 2.708 1.00 92.88 93 LEU A N 1
ATOM 739 C CA . LEU A 1 93 ? -6.288 -0.829 2.135 1.00 92.88 93 LEU A CA 1
ATOM 740 C C . LEU A 1 93 ? -5.423 -0.221 3.245 1.00 92.88 93 LEU A C 1
ATOM 742 O O . LEU A 1 93 ? -5.647 0.936 3.594 1.00 92.88 93 LEU A O 1
ATOM 746 N N . PRO A 1 94 ? -4.452 -0.970 3.800 1.00 93.50 94 PRO A N 1
ATOM 747 C CA . PRO A 1 94 ? -3.495 -0.434 4.767 1.00 93.50 94 PRO A CA 1
ATOM 748 C C . PRO A 1 94 ? -2.644 0.669 4.135 1.00 93.50 94 PRO A C 1
ATOM 750 O O . PRO A 1 94 ? -2.230 0.544 2.979 1.00 93.50 94 PRO A O 1
ATOM 753 N N . LEU A 1 95 ? -2.414 1.748 4.870 1.00 92.12 95 LEU A N 1
ATOM 754 C CA . LEU A 1 95 ? -1.741 2.973 4.447 1.00 92.12 95 LEU A CA 1
ATOM 755 C C . LEU A 1 95 ? -0.490 3.253 5.289 1.00 92.12 95 LEU A C 1
ATOM 757 O O . LEU A 1 95 ? -0.208 2.576 6.281 1.00 92.12 95 LEU A O 1
ATOM 761 N N . ILE A 1 96 ? 0.250 4.275 4.874 1.00 91.19 96 ILE A N 1
ATOM 762 C CA . ILE A 1 96 ? 1.287 4.919 5.676 1.00 91.19 96 ILE A CA 1
ATOM 763 C C . ILE A 1 96 ? 0.690 6.200 6.267 1.00 91.19 96 ILE A C 1
ATOM 765 O O . ILE A 1 96 ? 0.099 6.993 5.535 1.00 91.19 96 ILE A O 1
ATOM 769 N N . GLU A 1 97 ? 0.846 6.398 7.575 1.00 92.25 97 GLU A N 1
ATOM 770 C CA . GLU A 1 97 ? 0.406 7.600 8.292 1.00 92.25 97 GLU A CA 1
ATOM 771 C C . GLU A 1 97 ? 1.599 8.206 9.042 1.00 92.25 97 GLU A C 1
ATOM 773 O O . GLU A 1 97 ? 2.031 7.722 10.092 1.00 92.25 97 GLU A O 1
ATOM 778 N N . GLY A 1 98 ? 2.171 9.272 8.477 1.00 91.38 98 GLY A N 1
ATOM 779 C CA . GLY A 1 98 ? 3.438 9.821 8.962 1.00 91.38 98 GLY A CA 1
ATOM 780 C C . GLY A 1 98 ? 4.560 8.776 8.864 1.00 91.38 98 GLY A C 1
ATOM 781 O O . GLY A 1 98 ? 4.688 8.143 7.820 1.00 91.38 98 GLY A O 1
ATOM 782 N N . PRO A 1 99 ? 5.368 8.565 9.920 1.00 92.19 99 PRO A N 1
ATOM 783 C CA . PRO A 1 99 ? 6.459 7.594 9.885 1.00 92.19 99 PRO A CA 1
ATOM 784 C C . PRO A 1 99 ? 6.013 6.150 10.186 1.00 92.19 99 PRO A C 1
ATOM 786 O O . PRO A 1 99 ? 6.859 5.271 10.336 1.00 92.19 99 PRO A O 1
ATOM 789 N N . PHE A 1 100 ? 4.706 5.887 10.299 1.00 93.88 100 PHE A N 1
ATOM 790 C CA . PHE A 1 100 ? 4.172 4.568 10.634 1.00 93.88 100 PHE A CA 1
ATOM 791 C C . PHE A 1 100 ? 3.583 3.874 9.410 1.00 93.88 100 PHE A C 1
ATOM 793 O O . PHE A 1 100 ? 2.752 4.431 8.689 1.00 93.88 100 PHE A O 1
ATOM 800 N N . LYS A 1 101 ? 3.963 2.611 9.231 1.00 92.06 101 LYS A N 1
ATOM 801 C CA . LYS A 1 101 ? 3.319 1.676 8.310 1.00 92.06 101 LYS A CA 1
ATOM 802 C C . LYS A 1 101 ? 2.173 0.987 9.033 1.00 92.06 101 LYS A C 1
ATOM 804 O O . LYS A 1 101 ? 2.349 0.545 10.169 1.00 92.06 101 LYS A O 1
ATOM 809 N N . SER A 1 102 ? 1.045 0.828 8.351 1.00 93.94 102 SER A N 1
ATOM 810 C CA . SER A 1 102 ? 0.002 -0.090 8.795 1.00 93.94 102 SER A CA 1
ATOM 811 C C . SER A 1 102 ? 0.028 -1.411 8.027 1.00 93.94 102 SER A C 1
ATOM 813 O O . SER A 1 102 ? 0.297 -1.457 6.822 1.00 93.94 102 SER A O 1
ATOM 815 N N . CYS A 1 103 ? -0.293 -2.499 8.716 1.00 93.19 103 CYS A N 1
ATOM 816 C CA . CYS A 1 103 ? -0.594 -3.784 8.103 1.00 93.19 103 CYS A CA 1
ATOM 817 C C . CYS A 1 103 ? -1.755 -4.470 8.828 1.00 93.19 103 CYS A C 1
ATOM 819 O O . CYS A 1 103 ? -2.177 -4.051 9.907 1.00 93.19 103 CYS A O 1
ATOM 821 N N . LEU A 1 104 ? -2.302 -5.498 8.184 1.00 93.50 104 LEU A N 1
ATOM 822 C CA . LEU A 1 104 ? -3.363 -6.324 8.742 1.00 93.50 104 LEU A CA 1
ATOM 823 C C . LEU A 1 104 ? -2.826 -7.727 8.987 1.00 93.50 104 LEU A C 1
ATOM 825 O O . LEU A 1 104 ? -2.172 -8.291 8.107 1.00 93.50 104 LEU A O 1
ATOM 829 N N . GLN A 1 105 ? -3.145 -8.290 10.145 1.00 93.56 105 GLN A N 1
ATOM 830 C CA . GLN A 1 105 ? -2.817 -9.670 10.494 1.00 93.56 105 GLN A CA 1
ATOM 831 C C . GLN A 1 105 ? -4.010 -10.361 11.158 1.00 93.56 105 GLN A C 1
ATOM 833 O O . GLN A 1 105 ? -4.954 -9.705 11.591 1.00 93.56 105 GLN A O 1
ATOM 838 N N . GLY A 1 106 ? -3.985 -11.691 11.194 1.00 93.31 106 GLY A N 1
ATOM 839 C CA . GLY A 1 106 ? -4.894 -12.471 12.031 1.00 93.31 106 GLY A CA 1
ATOM 840 C C . GLY A 1 106 ? -4.232 -12.823 13.361 1.00 93.31 106 GLY A C 1
ATOM 841 O O . GLY A 1 106 ? -3.003 -12.820 13.450 1.00 93.31 106 GLY A O 1
ATOM 842 N N . ASN A 1 107 ? -5.039 -13.174 14.356 1.00 93.88 107 ASN A N 1
ATOM 843 C CA . ASN A 1 107 ? -4.575 -13.728 15.627 1.00 93.88 107 ASN A CA 1
ATOM 844 C C . ASN A 1 107 ? -5.294 -15.051 15.963 1.00 93.88 107 ASN A C 1
ATOM 846 O O . ASN A 1 107 ? -6.220 -15.468 15.263 1.00 93.88 107 ASN A O 1
ATOM 850 N N . ASP A 1 108 ? -4.886 -15.703 17.055 1.00 93.94 108 ASP A N 1
ATOM 851 C CA . ASP A 1 108 ? -5.475 -16.972 17.519 1.00 93.94 108 ASP A CA 1
ATOM 852 C C . ASP A 1 108 ? -6.927 -16.827 18.033 1.00 93.94 108 ASP A C 1
ATOM 854 O O . ASP A 1 108 ? -7.595 -17.820 18.319 1.00 93.94 108 ASP A O 1
ATOM 858 N N . GLY A 1 109 ? -7.426 -15.593 18.162 1.00 92.25 109 GLY A N 1
ATOM 859 C CA . GLY A 1 109 ? -8.778 -15.253 18.609 1.00 92.25 109 GLY A CA 1
ATOM 860 C C . GLY A 1 109 ? -9.801 -15.067 17.482 1.00 92.25 109 GLY A C 1
ATOM 861 O O . GLY A 1 109 ? -10.901 -14.583 17.748 1.00 92.25 109 GLY A O 1
ATOM 862 N N . ASP A 1 110 ? -9.464 -15.431 16.237 1.00 91.00 110 ASP A N 1
ATOM 863 C CA . ASP A 1 110 ? -10.252 -15.148 15.023 1.00 91.00 110 ASP A CA 1
ATOM 864 C C . ASP A 1 110 ? -10.492 -13.644 14.770 1.00 91.00 110 ASP A C 1
ATOM 866 O O . ASP A 1 110 ? -11.491 -13.244 14.152 1.00 91.00 110 ASP A O 1
ATOM 870 N N . GLU A 1 111 ? -9.598 -12.782 15.249 1.00 94.62 111 GLU A N 1
ATOM 871 C CA . GLU A 1 111 ? -9.701 -11.342 15.044 1.00 94.62 111 GLU A CA 1
ATOM 872 C C . GLU A 1 111 ? -8.807 -10.877 13.899 1.00 94.62 111 GLU A C 1
ATOM 874 O O . GLU A 1 111 ? -7.719 -11.403 13.658 1.00 94.62 111 GLU A O 1
ATOM 879 N N . LEU A 1 112 ? -9.287 -9.857 13.191 1.00 95.56 112 LEU A N 1
ATOM 880 C CA . LEU A 1 112 ? -8.469 -9.078 12.280 1.00 95.56 112 LEU A CA 1
ATOM 881 C C . LEU A 1 112 ? -7.812 -7.956 13.082 1.00 95.56 112 LEU A C 1
ATOM 883 O O . LEU A 1 112 ? -8.508 -7.114 13.645 1.00 95.56 112 LEU A O 1
ATOM 887 N N . GLU A 1 113 ? -6.489 -7.907 13.102 1.00 97.38 113 GLU A N 1
ATOM 888 C CA . GLU A 1 113 ? -5.724 -6.888 13.812 1.00 97.38 113 GLU A CA 1
ATOM 889 C C . GLU A 1 113 ? -5.140 -5.859 12.847 1.00 97.38 113 GLU A C 1
ATOM 891 O O . GLU A 1 113 ? -4.663 -6.194 11.761 1.00 97.38 113 GLU A O 1
ATOM 896 N N . LEU A 1 114 ? -5.155 -4.600 13.276 1.00 97.56 114 LEU A N 1
ATOM 897 C CA . LEU A 1 114 ? -4.383 -3.512 12.698 1.00 97.56 114 LEU A CA 1
ATOM 898 C C . LEU A 1 114 ? -3.071 -3.388 13.470 1.00 97.56 114 LEU A C 1
ATOM 900 O O . LEU A 1 114 ? -3.083 -3.089 14.666 1.00 97.56 114 LEU A O 1
ATOM 904 N N . CYS A 1 115 ? -1.949 -3.576 12.781 1.00 97.62 115 CYS A N 1
ATOM 905 C CA . CYS A 1 115 ? -0.620 -3.306 13.320 1.00 97.62 115 CYS A CA 1
ATOM 906 C C . CYS A 1 115 ? -0.086 -1.996 12.754 1.00 97.62 115 CYS A C 1
ATOM 908 O O . CYS A 1 115 ? -0.182 -1.756 11.552 1.00 97.62 115 CYS A O 1
ATOM 910 N N . LEU A 1 116 ? 0.487 -1.168 13.622 1.00 97.19 116 LEU A N 1
ATOM 911 C CA . LEU A 1 116 ? 1.039 0.144 13.300 1.00 97.19 116 LEU A CA 1
ATOM 912 C C . LEU A 1 116 ? 2.473 0.184 13.797 1.00 97.19 116 LEU A C 1
ATOM 914 O O . LEU A 1 116 ? 2.708 0.022 14.993 1.00 97.19 116 LEU A O 1
ATOM 918 N N . GLU A 1 117 ? 3.431 0.386 12.898 1.00 95.00 117 GLU A N 1
ATOM 919 C CA . GLU A 1 117 ? 4.850 0.279 13.234 1.00 95.00 117 GLU A CA 1
ATOM 920 C C . GLU A 1 117 ? 5.695 1.343 12.538 1.00 95.00 117 GLU A C 1
ATOM 922 O O . GLU A 1 117 ? 5.669 1.454 11.309 1.00 95.00 117 GLU A O 1
ATOM 927 N N . SER A 1 118 ? 6.523 2.049 13.309 1.00 94.19 118 SER A N 1
ATOM 928 C CA . SER A 1 118 ? 7.574 2.918 12.768 1.00 94.19 118 SER A CA 1
ATOM 929 C C . SER A 1 118 ? 8.856 2.148 12.450 1.00 94.19 118 SER A C 1
ATOM 931 O O . SER A 1 118 ? 9.565 2.488 11.510 1.00 94.19 118 SER A O 1
ATOM 933 N N . GLY A 1 119 ? 9.147 1.069 13.185 1.00 91.50 119 GLY A N 1
ATOM 934 C CA . GLY A 1 119 ? 10.414 0.336 13.061 1.00 91.50 119 GLY A CA 1
ATOM 935 C C . GLY A 1 119 ? 11.614 1.056 13.689 1.00 91.50 119 GLY A C 1
ATOM 936 O O . GLY A 1 119 ? 12.749 0.709 13.383 1.00 91.50 119 GLY A O 1
ATOM 937 N N . ASP A 1 120 ? 11.371 2.048 14.549 1.00 92.88 120 ASP A N 1
ATOM 938 C CA . ASP A 1 120 ? 12.408 2.822 15.233 1.00 92.88 120 ASP A CA 1
ATOM 939 C C . ASP A 1 120 ? 11.967 3.172 16.659 1.00 92.88 120 ASP A C 1
ATOM 941 O O . ASP A 1 120 ? 10.838 3.615 16.864 1.00 92.88 120 ASP A O 1
ATOM 945 N N . SER A 1 121 ? 12.822 2.925 17.657 1.00 94.25 121 SER A N 1
ATOM 946 C CA . SER A 1 121 ? 12.481 3.069 19.084 1.00 94.25 121 SER A CA 1
ATOM 947 C C . SER A 1 121 ? 12.212 4.507 19.504 1.00 94.25 121 SER A C 1
ATOM 949 O O . SER A 1 121 ? 11.480 4.721 20.463 1.00 94.25 121 SER A O 1
ATOM 951 N N . ASP A 1 122 ? 12.767 5.471 18.775 1.00 95.31 122 ASP A N 1
ATOM 952 C CA . ASP A 1 122 ? 12.631 6.893 19.096 1.00 95.31 122 ASP A CA 1
ATOM 953 C C . ASP A 1 122 ? 11.449 7.537 18.353 1.00 95.31 122 ASP A C 1
ATOM 955 O O . ASP A 1 122 ? 11.015 8.645 18.671 1.00 95.31 122 ASP A O 1
ATOM 959 N N . THR A 1 123 ? 10.875 6.820 17.384 1.00 95.31 123 THR A N 1
ATOM 960 C CA . THR A 1 123 ? 9.739 7.274 16.586 1.00 95.31 123 THR A CA 1
ATOM 961 C C . THR A 1 123 ? 8.441 6.728 17.177 1.00 95.31 123 THR A C 1
ATOM 963 O O . THR A 1 123 ? 7.973 5.646 16.807 1.00 95.31 123 THR A O 1
ATOM 966 N N . LEU A 1 124 ? 7.867 7.490 18.111 1.00 97.06 124 LEU A N 1
ATOM 967 C CA . LEU A 1 124 ? 6.705 7.103 18.912 1.00 97.06 124 LEU A CA 1
ATOM 968 C C . LEU A 1 124 ? 5.438 7.885 18.532 1.00 97.06 124 LEU A C 1
ATOM 970 O O . LEU A 1 124 ? 5.501 9.046 18.123 1.00 97.06 124 LEU A O 1
ATOM 974 N N . ARG A 1 125 ? 4.273 7.244 18.669 1.00 97.62 125 ARG A N 1
ATOM 975 C CA . ARG A 1 125 ? 2.949 7.861 18.485 1.00 97.62 125 ARG A CA 1
ATOM 976 C C . ARG A 1 125 ? 1.878 7.026 19.183 1.00 97.62 125 ARG A C 1
ATOM 978 O O . ARG A 1 125 ? 2.066 5.828 19.355 1.00 97.62 125 ARG A O 1
ATOM 985 N N . SER A 1 126 ? 0.746 7.631 19.528 1.00 97.88 126 SER A N 1
ATOM 986 C CA . SER A 1 126 ? -0.420 6.966 20.141 1.00 97.88 126 SER A CA 1
ATOM 987 C C . SER A 1 126 ? -1.745 7.219 19.419 1.00 97.88 126 SER A C 1
ATOM 989 O O . SER A 1 126 ? -2.741 6.578 19.730 1.00 97.88 126 SER A O 1
ATOM 991 N N . THR A 1 127 ? -1.793 8.144 18.458 1.00 97.94 127 THR A N 1
ATOM 992 C CA . THR A 1 127 ? -3.034 8.535 17.771 1.00 97.94 127 THR A CA 1
ATOM 993 C C . THR A 1 127 ? -2.878 8.462 16.260 1.00 97.94 127 THR A C 1
ATOM 995 O O . THR A 1 127 ? -1.953 9.044 15.694 1.00 97.94 127 THR A O 1
ATOM 998 N N . PHE A 1 128 ? -3.822 7.782 15.617 1.00 97.62 128 PHE A N 1
ATOM 999 C CA . PHE A 1 128 ? -3.876 7.549 14.181 1.00 97.62 128 PHE A CA 1
ATOM 1000 C C . PHE A 1 128 ? -5.300 7.767 13.680 1.00 97.62 128 PHE A C 1
ATOM 1002 O O . PHE A 1 128 ? -6.262 7.420 14.364 1.00 97.62 128 PHE A O 1
ATOM 1009 N N . THR A 1 129 ? -5.448 8.321 12.483 1.00 95.12 129 THR A N 1
ATOM 1010 C CA . THR A 1 129 ? -6.743 8.782 11.955 1.00 95.12 129 THR A CA 1
ATOM 1011 C C . THR A 1 129 ? -7.103 8.172 10.604 1.00 95.12 129 THR A C 1
ATOM 1013 O O . THR A 1 129 ? -8.283 8.164 10.240 1.00 95.12 129 THR A O 1
ATOM 1016 N N . HIS A 1 130 ? -6.114 7.655 9.869 1.00 94.81 130 HIS A N 1
ATOM 1017 C CA . HIS A 1 130 ? -6.269 7.180 8.494 1.00 94.81 130 HIS A CA 1
ATOM 1018 C C . HIS A 1 130 ? -5.272 6.074 8.132 1.00 94.81 130 HIS A C 1
ATOM 1020 O O . HIS A 1 130 ? -4.718 6.033 7.038 1.00 94.81 130 HIS A O 1
ATOM 1026 N N . SER A 1 131 ? -5.074 5.128 9.043 1.00 95.69 131 SER A N 1
ATOM 1027 C CA . SER A 1 131 ? -4.187 3.987 8.843 1.00 95.69 131 SER A CA 1
ATOM 1028 C C . SER A 1 131 ? -4.720 2.966 7.839 1.00 95.69 131 SER A C 1
ATOM 1030 O O . SER A 1 131 ? -3.939 2.368 7.114 1.00 95.69 131 SER A O 1
ATOM 1032 N N . VAL A 1 132 ? -6.033 2.753 7.745 1.00 95.12 132 VAL A N 1
ATOM 1033 C CA . VAL A 1 132 ? -6.630 1.833 6.760 1.00 95.12 132 VAL A CA 1
ATOM 1034 C C . VAL A 1 132 ? -7.776 2.530 6.050 1.00 95.12 132 VAL A C 1
ATOM 1036 O O . VAL A 1 132 ? -8.679 3.046 6.697 1.00 95.12 132 VAL A O 1
ATOM 1039 N N . TYR A 1 133 ? -7.792 2.514 4.721 1.00 94.12 133 TYR A N 1
ATOM 1040 C CA . TYR A 1 133 ? -8.961 2.950 3.962 1.00 9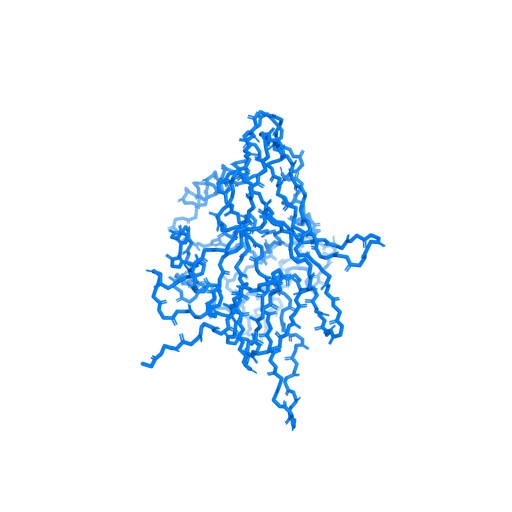4.12 133 TYR A CA 1
ATOM 1041 C C . TYR A 1 133 ? -9.863 1.762 3.630 1.00 94.12 133 TYR A C 1
ATOM 1043 O O . TYR A 1 133 ? -9.394 0.742 3.119 1.00 94.12 133 TYR A O 1
ATOM 1051 N N . ILE A 1 134 ? -11.160 1.897 3.905 1.00 93.44 134 ILE A N 1
ATOM 1052 C CA . ILE A 1 134 ? -12.164 0.865 3.654 1.00 93.44 134 ILE A CA 1
ATOM 1053 C C . ILE A 1 134 ? -13.239 1.407 2.716 1.00 93.44 134 ILE A C 1
ATOM 1055 O O . ILE A 1 134 ? -13.849 2.442 2.978 1.00 93.44 134 ILE A O 1
ATOM 1059 N N . SER A 1 135 ? -13.508 0.683 1.633 1.00 92.44 135 SER A N 1
ATOM 1060 C CA . SER A 1 135 ? -14.565 1.006 0.664 1.00 92.44 135 SER A CA 1
ATOM 1061 C C . SER A 1 135 ? -15.209 -0.265 0.120 1.00 92.44 135 SER A C 1
ATOM 1063 O O . SER A 1 135 ? -14.734 -1.373 0.384 1.00 92.44 135 SER A O 1
ATOM 1065 N N . SER A 1 136 ? -16.312 -0.129 -0.618 1.00 90.75 136 SER A N 1
ATOM 1066 C CA . SER A 1 136 ? -16.981 -1.286 -1.212 1.00 90.75 136 SER A CA 1
ATOM 1067 C C . SER A 1 136 ? -17.642 -0.984 -2.549 1.00 90.75 136 SER A C 1
ATOM 1069 O O . SER A 1 136 ? -18.096 0.133 -2.782 1.00 90.75 136 SER A O 1
ATOM 1071 N N . GLY A 1 137 ? -17.782 -2.009 -3.383 1.00 88.44 137 GLY A N 1
ATOM 1072 C CA . GLY A 1 137 ? -18.427 -1.919 -4.688 1.00 88.44 137 GLY A CA 1
ATOM 1073 C C . GLY A 1 137 ? -18.812 -3.291 -5.233 1.00 88.44 137 GLY A C 1
ATOM 1074 O O . GLY A 1 137 ? -18.684 -4.306 -4.551 1.00 88.44 137 GLY A O 1
ATOM 1075 N N . THR A 1 138 ? -19.372 -3.321 -6.438 1.00 87.00 138 THR A N 1
ATOM 1076 C CA . THR A 1 138 ? -19.795 -4.564 -7.118 1.00 87.00 138 THR A CA 1
ATOM 1077 C C . THR A 1 138 ? -18.854 -4.961 -8.252 1.00 87.00 138 THR A C 1
ATOM 1079 O O . THR A 1 138 ? -18.869 -6.104 -8.683 1.00 87.00 138 THR A O 1
ATOM 1082 N N . ASP A 1 139 ? -18.006 -4.040 -8.710 1.00 85.56 139 ASP A N 1
ATOM 1083 C CA . ASP A 1 139 ? -16.886 -4.336 -9.600 1.00 85.56 139 ASP A CA 1
ATOM 1084 C C . ASP A 1 139 ? -15.591 -4.334 -8.786 1.00 85.56 139 ASP A C 1
ATOM 1086 O O . ASP A 1 139 ? -15.219 -3.309 -8.215 1.00 85.56 139 ASP A O 1
ATOM 1090 N N . LEU A 1 140 ? -14.907 -5.475 -8.709 1.00 84.75 140 LEU A N 1
ATOM 1091 C CA . LEU A 1 140 ? -13.683 -5.625 -7.924 1.00 84.75 140 LEU A CA 1
ATOM 1092 C C . LEU A 1 140 ? -12.580 -4.661 -8.380 1.00 84.75 140 LEU A C 1
ATOM 1094 O O . LEU A 1 140 ? -11.957 -4.006 -7.544 1.00 84.75 140 LEU A O 1
ATOM 1098 N N . PHE A 1 141 ? -12.346 -4.558 -9.691 1.00 84.75 141 PHE A N 1
ATOM 1099 C CA . PHE A 1 141 ? -11.261 -3.733 -10.222 1.00 84.75 141 PHE A CA 1
ATOM 1100 C C . PHE A 1 141 ? -11.579 -2.244 -10.081 1.00 84.75 141 PHE A C 1
ATOM 1102 O O . PHE A 1 141 ? -10.727 -1.489 -9.609 1.00 84.75 141 PHE A O 1
ATOM 1109 N N . GLY A 1 142 ? -12.813 -1.840 -10.394 1.00 86.12 142 GLY A N 1
ATOM 1110 C CA . GLY A 1 142 ? -13.310 -0.491 -10.140 1.00 86.12 142 GLY A CA 1
ATOM 1111 C C . GLY A 1 142 ? -13.227 -0.108 -8.663 1.00 86.12 142 GLY A C 1
ATOM 1112 O O . GLY A 1 142 ? -12.695 0.948 -8.339 1.00 86.12 142 GLY A O 1
ATOM 1113 N N . THR A 1 143 ? -13.627 -1.000 -7.749 1.00 86.81 143 THR A N 1
ATOM 1114 C CA . THR A 1 143 ? -13.562 -0.738 -6.296 1.00 86.81 143 THR A CA 1
ATOM 1115 C C . THR A 1 143 ? -12.124 -0.498 -5.829 1.00 86.81 143 THR A C 1
ATOM 1117 O O . THR A 1 143 ? -11.873 0.425 -5.058 1.00 86.81 143 THR A O 1
ATOM 1120 N N . ILE A 1 144 ? -11.157 -1.294 -6.301 1.00 87.19 144 ILE A N 1
ATOM 1121 C CA . ILE A 1 144 ? -9.737 -1.088 -5.971 1.00 87.19 144 ILE A CA 1
ATOM 1122 C C . ILE A 1 144 ? -9.233 0.238 -6.555 1.00 87.19 144 ILE A C 1
ATOM 1124 O O . ILE A 1 144 ? -8.559 0.997 -5.859 1.00 87.19 144 ILE A O 1
ATOM 1128 N N . HIS A 1 145 ? -9.557 0.529 -7.816 1.00 87.31 145 HIS A N 1
ATOM 1129 C CA . HIS A 1 145 ? -9.161 1.772 -8.473 1.00 87.31 145 HIS A CA 1
ATOM 1130 C C . HIS A 1 145 ? -9.691 3.004 -7.723 1.00 87.31 145 HIS A C 1
ATOM 1132 O O . HIS A 1 145 ? -8.930 3.928 -7.422 1.00 87.31 145 HIS A O 1
ATOM 1138 N N . ASP A 1 146 ? -10.972 2.994 -7.361 1.00 88.69 146 ASP A N 1
ATOM 1139 C CA . ASP A 1 146 ? -11.618 4.091 -6.647 1.00 88.69 146 ASP A CA 1
ATOM 1140 C C . ASP A 1 146 ? -11.080 4.240 -5.221 1.00 88.69 146 ASP A C 1
ATOM 1142 O O . ASP A 1 146 ? -10.901 5.365 -4.750 1.00 88.69 146 ASP A O 1
ATOM 1146 N N . ALA A 1 147 ? -10.709 3.133 -4.568 1.00 90.12 147 ALA A N 1
ATOM 1147 C CA . ALA A 1 147 ? -10.036 3.179 -3.278 1.00 90.12 147 ALA A CA 1
ATOM 1148 C C . ALA A 1 147 ? -8.679 3.890 -3.352 1.00 90.12 147 ALA A C 1
ATOM 1150 O O . ALA A 1 147 ? -8.396 4.779 -2.549 1.00 90.12 147 ALA A O 1
ATOM 1151 N N . ILE A 1 148 ? -7.853 3.557 -4.348 1.00 89.69 148 ILE A N 1
ATOM 1152 C CA . ILE A 1 148 ? -6.562 4.228 -4.549 1.00 89.69 148 ILE A CA 1
ATOM 1153 C C . ILE A 1 148 ? -6.774 5.708 -4.900 1.00 89.69 148 ILE A C 1
ATOM 1155 O O . ILE A 1 148 ? -6.026 6.562 -4.424 1.00 89.69 148 ILE A O 1
ATOM 1159 N N . LYS A 1 149 ? -7.816 6.042 -5.672 1.00 89.56 149 LYS A N 1
ATOM 1160 C CA . LYS A 1 149 ? -8.177 7.431 -5.990 1.00 89.56 149 LYS A CA 1
ATOM 1161 C C . LYS A 1 149 ? -8.588 8.229 -4.746 1.00 89.56 149 LYS A C 1
ATOM 1163 O O . LYS A 1 149 ? -8.118 9.354 -4.589 1.00 89.56 149 LYS A O 1
ATOM 1168 N N . ALA A 1 150 ? -9.410 7.668 -3.856 1.00 90.69 150 ALA A N 1
ATOM 1169 C CA . ALA A 1 150 ? -9.761 8.305 -2.581 1.00 90.69 150 ALA A CA 1
ATOM 1170 C C . ALA A 1 150 ? -8.530 8.565 -1.716 1.00 90.69 150 ALA A C 1
ATOM 1172 O O . ALA A 1 150 ? -8.339 9.669 -1.214 1.00 90.69 150 ALA A O 1
ATOM 1173 N N . VAL A 1 151 ? -7.669 7.557 -1.581 1.00 90.62 151 VAL A N 1
ATOM 1174 C CA . VAL A 1 151 ? -6.429 7.667 -0.810 1.00 90.62 151 VAL A CA 1
ATOM 1175 C C . VAL A 1 151 ? -5.496 8.716 -1.412 1.00 90.62 151 VAL A C 1
ATOM 1177 O O . VAL A 1 151 ? -4.909 9.499 -0.673 1.00 90.62 151 VAL A O 1
ATOM 1180 N N . LYS A 1 152 ? -5.405 8.800 -2.744 1.00 90.12 152 LYS A N 1
ATOM 1181 C CA . LYS A 1 152 ? -4.643 9.844 -3.443 1.00 90.12 152 LYS A CA 1
ATOM 1182 C C . LYS A 1 152 ? -5.165 11.246 -3.120 1.00 90.12 152 LYS A C 1
ATOM 1184 O O . LYS A 1 152 ? -4.367 12.136 -2.846 1.00 90.12 152 LYS A O 1
ATOM 1189 N N . LEU A 1 153 ? -6.487 11.441 -3.145 1.00 89.56 153 LEU A N 1
ATOM 1190 C CA . LEU A 1 153 ? -7.121 12.723 -2.807 1.00 89.56 153 LEU A CA 1
ATOM 1191 C C . LEU A 1 153 ? -6.927 13.099 -1.333 1.00 89.56 153 LEU A C 1
ATOM 1193 O O . LEU A 1 153 ? -6.730 14.270 -1.036 1.00 89.56 153 LEU A O 1
ATOM 1197 N N . HIS A 1 154 ? -6.958 12.115 -0.432 1.00 88.81 154 HIS A N 1
ATOM 1198 C CA . HIS A 1 154 ? -6.785 12.334 1.002 1.00 88.81 154 HIS A CA 1
ATOM 1199 C C . HIS A 1 154 ? -5.330 12.634 1.388 1.00 88.81 154 HIS A C 1
ATOM 1201 O O . HIS A 1 154 ? -5.076 13.576 2.130 1.00 88.81 154 HIS A O 1
ATOM 1207 N N . LEU A 1 155 ? -4.372 11.848 0.885 1.00 88.25 155 LEU A N 1
ATOM 1208 C CA . LEU A 1 155 ? -2.965 11.957 1.285 1.00 88.25 155 LEU A CA 1
ATOM 1209 C C . LEU A 1 155 ? -2.187 13.003 0.481 1.00 88.25 155 LEU A C 1
ATOM 1211 O O . LEU A 1 155 ? -1.227 13.571 0.990 1.00 88.25 155 LEU A O 1
ATOM 1215 N N . GLY A 1 156 ? -2.545 13.230 -0.787 1.00 88.31 156 GLY A N 1
ATOM 1216 C CA . GLY A 1 156 ? -1.864 14.199 -1.653 1.00 88.31 156 GLY A CA 1
ATOM 1217 C C . GLY A 1 156 ? -0.391 13.885 -1.959 1.00 88.31 156 GLY A C 1
ATOM 1218 O O . GLY A 1 156 ? 0.306 14.737 -2.503 1.00 88.31 156 GLY A O 1
ATOM 1219 N N . SER A 1 157 ? 0.094 12.685 -1.626 1.00 83.50 157 SER A N 1
ATOM 1220 C CA . SER A 1 157 ? 1.518 12.324 -1.684 1.00 83.50 157 SER A CA 1
ATOM 1221 C C . SER A 1 157 ? 1.947 11.597 -2.959 1.00 83.50 157 SER A C 1
ATOM 1223 O O . SER A 1 157 ? 3.137 11.516 -3.241 1.00 83.50 157 SER A O 1
ATOM 1225 N N . PHE A 1 158 ? 1.013 11.093 -3.770 1.00 86.00 158 PHE A N 1
ATOM 1226 C CA . PHE A 1 158 ? 1.345 10.300 -4.956 1.00 86.00 158 PHE A CA 1
ATOM 1227 C C . PHE A 1 158 ? 0.431 10.590 -6.152 1.00 86.00 158 PHE A C 1
ATOM 1229 O O . PHE A 1 158 ? -0.617 11.232 -6.052 1.00 86.00 158 PHE A O 1
ATOM 1236 N N . ARG A 1 159 ? 0.847 10.089 -7.320 1.00 84.81 159 ARG A N 1
ATOM 1237 C CA . ARG A 1 159 ? 0.091 10.137 -8.580 1.00 84.81 159 ARG A CA 1
ATOM 1238 C C . ARG A 1 159 ? -0.322 8.742 -9.020 1.00 84.81 159 ARG A C 1
ATOM 1240 O O . ARG A 1 159 ? 0.455 7.792 -8.889 1.00 84.81 159 ARG A O 1
ATOM 1247 N N . LEU A 1 160 ? -1.514 8.634 -9.598 1.00 86.44 160 LEU A N 1
ATOM 1248 C CA . LEU A 1 160 ? -1.993 7.392 -10.200 1.00 86.44 160 LEU A CA 1
ATOM 1249 C C . LEU A 1 160 ? -1.176 7.048 -11.448 1.00 86.44 160 LEU A C 1
ATOM 1251 O O . LEU A 1 160 ? -0.597 7.920 -12.094 1.00 86.44 160 LEU A O 1
ATOM 1255 N N . ARG A 1 161 ? -1.137 5.763 -11.819 1.00 82.12 161 ARG A N 1
ATOM 1256 C CA . ARG A 1 161 ? -0.368 5.290 -12.984 1.00 82.12 161 ARG A CA 1
ATOM 1257 C C . ARG A 1 161 ? -0.728 6.042 -14.271 1.00 82.12 161 ARG A C 1
ATOM 1259 O O . ARG A 1 161 ? 0.171 6.399 -15.019 1.00 82.12 161 ARG A O 1
ATOM 1266 N N . ASN A 1 162 ? -2.013 6.293 -14.508 1.00 84.69 162 ASN A N 1
ATOM 1267 C CA . ASN A 1 162 ? -2.519 7.021 -15.679 1.00 84.69 162 ASN A CA 1
ATOM 1268 C C . ASN A 1 162 ? -2.200 8.530 -15.666 1.00 84.69 162 ASN A C 1
ATOM 1270 O O . ASN A 1 162 ? -2.352 9.186 -16.688 1.00 84.69 162 ASN A O 1
ATOM 1274 N N . GLU A 1 163 ? -1.752 9.079 -14.535 1.00 88.69 163 GLU A N 1
ATOM 1275 C CA . GLU A 1 163 ? -1.326 10.479 -14.392 1.00 88.69 163 GLU A CA 1
ATOM 1276 C C . GLU A 1 163 ? 0.192 10.646 -14.565 1.00 88.69 163 GLU A C 1
ATOM 1278 O O . GLU A 1 163 ? 0.703 11.768 -14.625 1.00 88.69 163 GLU A O 1
ATOM 1283 N N . LYS A 1 164 ? 0.940 9.536 -14.593 1.00 84.31 164 LYS A N 1
ATOM 1284 C CA . LYS A 1 164 ? 2.390 9.537 -14.797 1.00 84.31 164 LYS A CA 1
ATOM 1285 C C . LYS A 1 164 ? 2.694 9.583 -16.296 1.00 84.31 164 LYS A C 1
ATOM 1287 O O . LYS A 1 164 ? 2.041 8.920 -17.097 1.00 84.31 164 LYS A O 1
ATOM 1292 N N . LYS A 1 165 ? 3.719 10.352 -16.674 1.00 82.19 165 LYS A N 1
ATOM 1293 C CA . LYS A 1 165 ? 4.225 10.385 -18.050 1.00 82.19 165 LYS A CA 1
ATOM 1294 C C . LYS A 1 165 ? 4.941 9.067 -18.339 1.00 82.19 165 LYS A C 1
ATOM 1296 O O . LYS A 1 165 ? 5.895 8.730 -17.641 1.00 82.19 165 LYS A O 1
ATOM 1301 N N . LEU A 1 166 ? 4.490 8.345 -19.359 1.00 81.19 166 LEU A N 1
ATOM 1302 C CA . LEU A 1 166 ? 5.194 7.159 -19.833 1.00 81.19 166 LEU A CA 1
ATOM 1303 C C . LEU A 1 166 ? 6.495 7.580 -20.541 1.00 81.19 166 LEU A C 1
ATOM 1305 O O . LEU A 1 166 ? 6.469 8.534 -21.326 1.00 81.19 166 LEU A O 1
ATOM 1309 N N . PRO A 1 167 ? 7.636 6.923 -20.264 1.00 77.19 167 PRO A N 1
ATOM 1310 C CA . PRO A 1 167 ? 8.851 7.143 -21.038 1.00 77.19 167 PRO A CA 1
ATOM 1311 C C . PRO A 1 167 ? 8.667 6.562 -22.442 1.00 77.19 167 PRO A C 1
ATOM 1313 O O . PRO A 1 167 ? 8.114 5.478 -22.580 1.00 77.19 167 PRO A O 1
ATOM 1316 N N . GLY A 1 168 ? 9.160 7.242 -23.481 1.00 81.38 168 GLY A N 1
ATOM 1317 C CA . GLY A 1 168 ? 8.958 6.806 -24.875 1.00 81.38 168 GLY A CA 1
ATOM 1318 C C . GLY A 1 168 ? 9.531 5.418 -25.189 1.00 81.38 168 GLY A C 1
ATOM 1319 O O . GLY A 1 168 ? 9.133 4.789 -26.160 1.00 81.38 168 GLY A O 1
ATOM 1320 N N . ILE A 1 169 ? 10.425 4.904 -24.341 1.00 80.94 169 ILE A N 1
ATOM 1321 C CA . ILE A 1 169 ? 10.969 3.548 -24.436 1.00 80.94 169 ILE A CA 1
ATOM 1322 C C . ILE A 1 169 ? 9.878 2.456 -24.364 1.00 80.94 169 ILE A C 1
ATOM 1324 O O . ILE A 1 169 ? 10.075 1.384 -24.926 1.00 80.94 169 ILE A O 1
ATOM 1328 N N . VAL A 1 170 ? 8.715 2.727 -23.742 1.00 82.69 170 VAL A N 1
ATOM 1329 C CA . VAL A 1 170 ? 7.610 1.746 -23.641 1.00 82.69 170 VAL A CA 1
ATOM 1330 C C . VAL A 1 170 ? 6.897 1.481 -24.967 1.00 82.69 170 VAL A C 1
ATOM 1332 O O . VAL A 1 170 ? 6.195 0.481 -25.077 1.00 82.69 170 VAL A O 1
ATOM 1335 N N . ASP A 1 171 ? 7.067 2.357 -25.961 1.00 87.69 171 ASP A N 1
ATOM 1336 C CA . ASP A 1 171 ? 6.458 2.206 -27.288 1.00 87.69 171 ASP A CA 1
ATOM 1337 C C . ASP A 1 171 ? 7.272 1.278 -28.201 1.00 87.69 171 ASP A C 1
ATOM 1339 O O . ASP A 1 171 ? 6.862 0.973 -29.323 1.00 87.69 171 ASP A O 1
ATOM 1343 N N . TYR A 1 172 ? 8.441 0.828 -27.741 1.00 88.00 172 TYR A N 1
ATOM 1344 C CA . TYR A 1 172 ? 9.336 -0.003 -28.525 1.00 88.00 172 TYR A CA 1
ATOM 1345 C C . TYR A 1 172 ? 9.404 -1.435 -28.006 1.00 88.00 172 TYR A C 1
ATOM 1347 O O . TYR A 1 172 ? 9.224 -1.716 -26.824 1.00 88.00 172 TYR A O 1
ATOM 1355 N N . PHE A 1 173 ? 9.738 -2.353 -28.909 1.00 90.31 173 PHE A N 1
ATOM 1356 C CA . PHE A 1 173 ? 10.122 -3.703 -28.528 1.00 90.31 173 PHE A CA 1
ATOM 1357 C C . PHE A 1 173 ? 11.441 -3.662 -27.744 1.00 90.31 173 PHE A C 1
ATOM 1359 O O . PHE A 1 173 ? 12.448 -3.145 -28.239 1.00 90.31 173 PHE A O 1
ATOM 1366 N N . GLY A 1 174 ? 11.427 -4.203 -26.530 1.00 88.12 174 GLY A N 1
ATOM 1367 C CA . GLY A 1 174 ? 12.616 -4.433 -25.719 1.00 88.12 174 GLY A CA 1
ATOM 1368 C C . GLY A 1 174 ? 12.821 -5.912 -25.448 1.00 88.12 174 GLY A C 1
ATOM 1369 O O . GLY A 1 174 ? 11.911 -6.720 -25.633 1.00 88.12 174 GLY A O 1
ATOM 1370 N N . TRP A 1 175 ? 14.023 -6.255 -25.004 1.00 88.81 175 TRP A N 1
ATOM 1371 C CA . TRP A 1 175 ? 14.406 -7.635 -24.731 1.00 88.81 175 TRP A CA 1
ATOM 1372 C C . TRP A 1 175 ? 15.026 -7.770 -23.338 1.00 88.81 175 TRP A C 1
ATOM 1374 O O . TRP A 1 175 ? 15.840 -6.939 -22.936 1.00 88.81 175 TRP A O 1
ATOM 1384 N N . CYS A 1 176 ? 14.613 -8.802 -22.601 1.00 86.75 176 CYS A N 1
ATOM 1385 C CA . CYS A 1 176 ? 15.133 -9.142 -21.280 1.00 86.75 176 CYS A CA 1
ATOM 1386 C C . CYS A 1 176 ? 16.072 -10.344 -21.388 1.00 86.75 176 CYS A C 1
ATOM 1388 O O . CYS A 1 176 ? 15.705 -11.364 -21.974 1.00 86.75 176 CYS A O 1
ATOM 1390 N N . THR A 1 177 ? 17.269 -10.243 -20.809 1.00 85.12 177 THR A N 1
ATOM 1391 C CA . THR A 1 177 ? 18.253 -11.334 -20.844 1.00 85.12 177 THR A CA 1
ATOM 1392 C C . THR A 1 177 ? 17.833 -12.534 -19.993 1.00 85.12 177 THR A C 1
ATOM 1394 O O . THR A 1 177 ? 18.190 -13.657 -20.342 1.00 85.12 177 THR A O 1
ATOM 1397 N N . TRP A 1 178 ? 17.038 -12.336 -18.931 1.00 80.44 178 TRP A N 1
ATOM 1398 C CA . TRP A 1 178 ? 16.550 -13.425 -18.071 1.00 80.44 178 TRP A CA 1
ATOM 1399 C C . TRP A 1 178 ? 15.733 -14.464 -18.845 1.00 80.44 178 TRP A C 1
ATOM 1401 O O . TRP A 1 178 ? 15.966 -15.662 -18.698 1.00 80.44 178 TRP A O 1
ATOM 1411 N N . ASP A 1 179 ? 14.832 -14.015 -19.725 1.00 72.38 179 ASP A N 1
ATOM 1412 C CA . ASP A 1 179 ? 13.971 -14.902 -20.522 1.00 72.38 179 ASP A CA 1
ATOM 1413 C C . ASP A 1 179 ? 14.765 -15.784 -21.506 1.00 72.38 179 ASP A C 1
ATOM 1415 O O . ASP A 1 179 ? 14.241 -16.782 -22.001 1.00 72.38 179 ASP A O 1
ATOM 1419 N N . ALA A 1 180 ? 16.021 -15.424 -21.797 1.00 79.81 180 ALA A N 1
ATOM 1420 C CA . ALA A 1 180 ? 16.886 -16.130 -22.739 1.00 79.81 180 ALA A CA 1
ATOM 1421 C C . ALA A 1 180 ? 18.000 -16.941 -22.062 1.00 79.81 180 ALA A C 1
ATOM 1423 O O . ALA A 1 180 ? 18.321 -18.035 -22.527 1.00 79.81 180 ALA A O 1
ATOM 1424 N N . PHE A 1 181 ? 18.595 -16.420 -20.988 1.00 82.88 181 PHE A N 1
ATOM 1425 C CA . PHE A 1 181 ? 19.815 -16.985 -20.403 1.00 82.88 181 PHE A CA 1
ATOM 1426 C C . PHE A 1 181 ? 19.674 -17.388 -18.935 1.00 82.88 181 PHE A C 1
ATOM 1428 O O . PHE A 1 181 ? 20.560 -18.067 -18.417 1.00 82.88 181 PHE A O 1
ATOM 1435 N N . TYR A 1 182 ? 18.584 -17.010 -18.258 1.00 81.69 182 TYR A N 1
ATOM 1436 C CA . TYR A 1 182 ? 18.414 -17.188 -16.816 1.00 81.69 182 TYR A CA 1
ATOM 1437 C C . TYR A 1 182 ? 19.647 -16.706 -16.028 1.00 81.69 182 TYR A C 1
ATOM 1439 O O . TYR A 1 182 ? 19.866 -15.508 -15.888 1.00 81.69 182 TYR A O 1
ATOM 1447 N N . GLN A 1 183 ? 20.457 -17.635 -15.516 1.00 79.62 183 GLN A N 1
ATOM 1448 C CA . GLN A 1 183 ? 21.628 -17.350 -14.682 1.00 79.62 183 GLN A CA 1
ATOM 1449 C C . GLN A 1 183 ? 22.923 -17.132 -15.483 1.00 79.62 183 GLN A C 1
ATOM 1451 O O . GLN A 1 183 ? 23.931 -16.759 -14.901 1.00 79.62 183 GLN A O 1
ATOM 1456 N N . GLU A 1 184 ? 22.917 -17.360 -16.797 1.00 84.12 184 GLU A N 1
ATOM 1457 C CA . GLU A 1 184 ? 24.127 -17.412 -17.631 1.00 84.12 184 GLU A CA 1
ATOM 1458 C C . GLU A 1 184 ? 24.217 -16.204 -18.577 1.00 84.12 184 GLU A C 1
ATOM 1460 O O . GLU A 1 184 ? 24.408 -16.346 -19.788 1.00 84.12 184 GLU A O 1
ATOM 1465 N N . VAL A 1 185 ? 24.026 -14.987 -18.056 1.00 84.56 185 VAL A N 1
ATOM 1466 C CA . VAL A 1 185 ? 24.132 -13.779 -18.887 1.00 84.56 185 VAL A CA 1
ATOM 1467 C C . VAL A 1 185 ? 25.602 -13.431 -19.107 1.00 84.56 185 VAL A C 1
ATOM 1469 O O . VAL A 1 185 ? 26.291 -12.944 -18.212 1.00 84.56 185 VAL A O 1
ATOM 1472 N N . THR A 1 186 ? 26.074 -13.629 -20.336 1.00 87.75 186 THR A N 1
ATOM 1473 C CA . THR A 1 186 ? 27.419 -13.242 -20.782 1.00 87.75 186 THR A CA 1
ATOM 1474 C C . THR A 1 186 ? 27.352 -12.129 -21.823 1.00 87.75 186 THR A C 1
ATOM 1476 O O . THR A 1 186 ? 26.338 -11.967 -22.507 1.00 87.75 186 THR A O 1
ATOM 1479 N N . GLN A 1 187 ? 28.436 -11.362 -21.975 1.00 89.25 187 GLN A N 1
ATOM 1480 C CA . GLN A 1 187 ? 28.530 -10.346 -23.028 1.00 89.25 187 GLN A CA 1
ATOM 1481 C C . GLN A 1 187 ? 28.293 -10.978 -24.407 1.00 89.25 187 GLN A C 1
ATOM 1483 O O . GLN A 1 187 ? 27.477 -10.482 -25.182 1.00 89.25 187 GLN A O 1
ATOM 1488 N N . GLU A 1 188 ? 28.953 -12.105 -24.682 1.00 93.69 188 GLU A N 1
ATOM 1489 C CA . GLU A 1 188 ? 28.833 -12.833 -25.944 1.00 93.69 188 GLU A CA 1
ATOM 1490 C C . GLU A 1 188 ? 27.395 -13.315 -26.174 1.00 93.69 188 GLU A C 1
ATOM 1492 O O . GLU A 1 188 ? 26.873 -13.204 -27.282 1.00 93.69 188 GLU A O 1
ATOM 1497 N N . GLY A 1 189 ? 26.723 -13.806 -25.127 1.00 90.62 189 GLY A N 1
ATOM 1498 C CA . GLY A 1 189 ? 25.320 -14.214 -25.190 1.00 90.62 189 GLY A CA 1
ATOM 1499 C C . GLY A 1 189 ? 24.400 -13.050 -25.556 1.00 90.62 189 GLY A C 1
ATOM 1500 O O . GLY A 1 189 ? 23.561 -13.182 -26.450 1.00 90.62 189 GLY A O 1
ATOM 1501 N N . VAL A 1 190 ? 24.594 -11.886 -24.928 1.00 90.75 190 VAL A N 1
ATOM 1502 C CA . VAL A 1 190 ? 23.828 -10.667 -25.230 1.00 90.75 190 VAL A CA 1
ATOM 1503 C C . VAL A 1 190 ? 24.046 -10.222 -26.677 1.00 90.75 190 VAL A C 1
ATOM 1505 O O . VAL A 1 190 ? 23.070 -9.970 -27.383 1.00 90.75 190 VAL A O 1
ATOM 1508 N N . GLU A 1 191 ? 25.294 -10.170 -27.148 1.00 93.31 191 GLU A N 1
ATOM 1509 C CA . GLU A 1 191 ? 25.624 -9.790 -28.529 1.00 93.31 191 GLU A CA 1
ATOM 1510 C C . GLU A 1 191 ? 24.984 -10.742 -29.553 1.00 93.31 191 GLU A C 1
ATOM 1512 O O . GLU A 1 191 ? 24.328 -10.294 -30.498 1.00 93.31 191 GLU A O 1
ATOM 1517 N N . VAL A 1 192 ? 25.095 -12.057 -29.331 1.00 94.62 192 VAL A N 1
ATOM 1518 C CA . VAL A 1 192 ? 24.477 -13.081 -30.189 1.00 94.62 192 VAL A CA 1
ATOM 1519 C C . VAL A 1 192 ? 22.952 -12.957 -30.193 1.00 94.62 192 VAL A C 1
ATOM 1521 O O . VAL A 1 192 ? 22.329 -13.029 -31.255 1.00 94.62 192 VAL A O 1
ATOM 1524 N N . GLY A 1 193 ? 22.334 -12.734 -29.031 1.00 92.44 193 GLY A N 1
ATOM 1525 C CA . GLY A 1 193 ? 20.891 -12.532 -28.917 1.00 92.44 193 GLY A CA 1
ATOM 1526 C C . GLY A 1 193 ? 20.411 -11.313 -29.707 1.00 92.44 193 GLY A C 1
ATOM 1527 O O . GLY A 1 193 ? 19.456 -11.418 -30.482 1.00 92.44 193 GLY A O 1
ATOM 1528 N N . LEU A 1 194 ? 21.115 -10.183 -29.598 1.00 94.00 194 LEU A N 1
ATOM 1529 C CA . LEU A 1 194 ? 20.805 -8.960 -30.345 1.00 94.00 194 LEU A CA 1
ATOM 1530 C C . LEU A 1 194 ? 20.911 -9.152 -31.860 1.00 94.00 194 LEU A C 1
ATOM 1532 O O . LEU A 1 194 ? 20.004 -8.747 -32.595 1.00 94.00 194 LEU A O 1
ATOM 1536 N N . GLU A 1 195 ? 21.978 -9.797 -32.333 1.00 95.88 195 GLU A N 1
ATOM 1537 C CA . GLU A 1 195 ? 22.139 -10.088 -33.758 1.00 95.88 195 GLU A CA 1
ATOM 1538 C C . GLU A 1 195 ? 21.069 -11.065 -34.261 1.00 95.88 195 GLU A C 1
ATOM 1540 O O . GLU A 1 195 ? 20.532 -10.869 -35.352 1.00 95.88 195 GLU A O 1
ATOM 1545 N N . SER A 1 196 ? 20.664 -12.051 -33.452 1.00 95.31 196 SER A N 1
ATOM 1546 C CA . SER A 1 196 ? 19.585 -12.977 -33.820 1.00 95.31 196 SER A CA 1
ATOM 1547 C C . SER A 1 196 ? 18.234 -12.269 -34.010 1.00 95.31 196 SER A C 1
ATOM 1549 O O . SER A 1 196 ? 17.551 -12.490 -35.012 1.00 95.31 196 SER A O 1
ATOM 1551 N N . LEU A 1 197 ? 17.873 -11.349 -33.107 1.00 94.69 197 LEU A N 1
ATOM 1552 C CA . LEU A 1 197 ? 16.631 -10.572 -33.178 1.00 94.69 197 LEU A CA 1
ATOM 1553 C C . LEU A 1 197 ? 16.628 -9.619 -34.377 1.00 94.69 197 LEU A C 1
ATOM 1555 O O . LEU A 1 197 ? 15.624 -9.481 -35.082 1.00 94.69 197 LEU A O 1
ATOM 1559 N N . LYS A 1 198 ? 17.773 -8.988 -34.642 1.00 95.81 198 LYS A N 1
ATOM 1560 C CA . LYS A 1 198 ? 17.976 -8.119 -35.802 1.00 95.81 198 LYS A CA 1
ATOM 1561 C C . LYS A 1 198 ? 17.886 -8.899 -37.114 1.00 95.81 198 LYS A C 1
ATOM 1563 O O . LYS A 1 198 ? 17.194 -8.447 -38.026 1.00 95.81 198 LYS A O 1
ATOM 1568 N N . ALA A 1 199 ? 18.516 -10.071 -37.200 1.00 97.31 199 ALA A N 1
ATOM 1569 C CA . ALA A 1 199 ? 18.418 -10.964 -38.355 1.00 97.31 199 ALA A CA 1
ATOM 1570 C C . ALA A 1 199 ? 16.979 -11.466 -38.575 1.00 97.31 199 ALA A C 1
ATOM 1572 O O . ALA A 1 199 ? 16.536 -11.585 -39.715 1.00 97.31 199 ALA A O 1
ATOM 1573 N N . GLY A 1 200 ? 16.225 -11.680 -37.492 1.00 95.69 200 GLY A N 1
ATOM 1574 C CA . GLY A 1 200 ? 14.795 -12.005 -37.515 1.00 95.69 200 GLY A CA 1
ATOM 1575 C C . GLY A 1 200 ? 13.860 -10.830 -37.840 1.00 95.69 200 GLY A C 1
ATOM 1576 O O . GLY A 1 200 ? 12.644 -10.993 -37.778 1.00 95.69 200 GLY A O 1
ATOM 1577 N N . GLY A 1 201 ? 14.386 -9.641 -38.155 1.00 96.00 201 GLY A N 1
ATOM 1578 C CA . GLY A 1 201 ? 13.592 -8.460 -38.514 1.00 96.00 201 GLY A CA 1
ATOM 1579 C C . GLY A 1 201 ? 12.933 -7.731 -37.336 1.00 96.00 201 GLY A C 1
ATOM 1580 O O . GLY A 1 201 ? 12.157 -6.806 -37.565 1.00 96.00 201 GLY A O 1
ATOM 1581 N N . THR A 1 202 ? 13.258 -8.097 -36.090 1.00 94.25 202 THR A N 1
ATOM 1582 C CA . THR A 1 202 ? 12.676 -7.506 -34.869 1.00 94.25 202 THR A CA 1
ATOM 1583 C C . THR A 1 202 ? 13.772 -6.972 -33.933 1.00 94.25 202 THR A C 1
ATOM 1585 O O . THR A 1 202 ? 13.945 -7.477 -32.825 1.00 94.25 202 THR A O 1
ATOM 1588 N N . PRO A 1 203 ? 14.569 -5.968 -34.350 1.00 93.25 203 PRO A N 1
ATOM 1589 C CA . PRO A 1 203 ? 15.650 -5.451 -33.518 1.00 93.25 203 PRO A CA 1
ATOM 1590 C C . PRO A 1 203 ? 15.088 -4.738 -32.272 1.00 93.25 203 PRO A C 1
ATOM 1592 O O . PRO A 1 203 ? 14.295 -3.798 -32.426 1.00 93.25 203 PRO A O 1
ATOM 1595 N N . PRO A 1 204 ? 15.503 -5.120 -31.050 1.00 91.69 204 PRO A N 1
ATOM 1596 C CA . PRO A 1 204 ? 15.083 -4.427 -29.840 1.00 91.69 204 PRO A CA 1
ATOM 1597 C C . PRO A 1 204 ? 15.646 -3.004 -29.803 1.00 91.69 204 PRO A C 1
ATOM 1599 O O . PRO A 1 204 ? 16.719 -2.718 -30.338 1.00 91.69 204 PRO A O 1
ATOM 1602 N N . LYS A 1 205 ? 14.904 -2.089 -29.178 1.00 89.31 205 LYS A N 1
ATOM 1603 C CA . LYS A 1 205 ? 15.309 -0.684 -28.985 1.00 89.31 205 LYS A CA 1
ATOM 1604 C C . LYS A 1 205 ? 15.808 -0.391 -27.578 1.00 89.31 205 LYS A C 1
ATOM 1606 O O . LYS A 1 205 ? 16.326 0.693 -27.338 1.00 89.31 205 LYS A O 1
ATOM 1611 N N . PHE A 1 206 ? 15.672 -1.357 -26.678 1.00 85.94 206 PHE A N 1
ATOM 1612 C CA . PHE A 1 206 ? 16.267 -1.345 -25.354 1.00 85.94 206 PHE A CA 1
ATOM 1613 C C . PHE A 1 206 ? 16.483 -2.774 -24.856 1.00 85.94 206 PHE A C 1
ATOM 1615 O O . PHE A 1 206 ? 15.831 -3.711 -25.328 1.00 85.94 206 PHE A O 1
ATOM 1622 N N . VAL A 1 207 ? 17.398 -2.927 -23.902 1.00 83.94 207 VAL A N 1
ATOM 1623 C CA . VAL A 1 207 ? 17.752 -4.213 -23.297 1.00 83.94 207 VAL A CA 1
ATOM 1624 C C . VAL A 1 207 ? 17.672 -4.079 -21.784 1.00 83.94 207 VAL A C 1
ATOM 1626 O O . VAL A 1 207 ? 18.185 -3.112 -21.224 1.00 83.94 207 VAL A O 1
ATOM 1629 N N . ILE A 1 208 ? 17.037 -5.049 -21.132 1.00 81.56 208 ILE A N 1
ATOM 1630 C CA . ILE A 1 208 ? 17.110 -5.242 -19.684 1.00 81.56 208 ILE A CA 1
ATOM 1631 C C . ILE A 1 208 ? 18.155 -6.331 -19.448 1.00 81.56 208 ILE A C 1
ATOM 1633 O O . ILE A 1 208 ? 17.933 -7.483 -19.821 1.00 81.56 208 ILE A O 1
ATOM 1637 N N . ILE A 1 209 ? 19.299 -5.946 -18.878 1.00 77.25 209 ILE A N 1
ATOM 1638 C CA . ILE A 1 209 ? 20.355 -6.882 -18.479 1.00 77.25 209 ILE A CA 1
ATOM 1639 C C . ILE A 1 209 ? 20.062 -7.323 -17.046 1.00 77.25 209 ILE A C 1
ATOM 1641 O O . ILE A 1 209 ? 20.236 -6.557 -16.102 1.00 77.25 209 ILE A O 1
ATOM 1645 N N . ASP A 1 210 ? 19.599 -8.554 -16.921 1.00 73.88 210 ASP A N 1
ATOM 1646 C CA . ASP A 1 210 ? 19.229 -9.239 -15.687 1.00 73.88 210 ASP A CA 1
ATOM 1647 C C . ASP A 1 210 ? 20.125 -10.483 -15.552 1.00 73.88 210 ASP A C 1
ATOM 1649 O O . ASP A 1 210 ? 19.807 -11.535 -16.109 1.00 73.88 210 ASP A O 1
ATOM 1653 N N . ASN A 1 211 ? 21.311 -10.306 -14.948 1.00 61.44 211 ASN A N 1
ATOM 1654 C CA . ASN A 1 211 ? 22.336 -11.340 -14.750 1.00 61.44 211 ASN A CA 1
ATOM 1655 C C . ASN A 1 211 ? 22.313 -11.803 -13.298 1.00 61.44 211 ASN A C 1
ATOM 1657 O O . ASN A 1 211 ? 22.974 -11.209 -12.451 1.00 61.44 211 ASN A O 1
ATOM 1661 N N . ASP A 1 212 ? 21.519 -12.836 -13.047 1.00 57.75 212 ASP A N 1
ATOM 1662 C CA . ASP A 1 212 ? 20.992 -13.134 -11.727 1.00 57.75 212 ASP A CA 1
ATOM 1663 C C . ASP A 1 212 ? 20.091 -12.004 -11.208 1.00 57.75 212 ASP A C 1
ATOM 1665 O O . ASP A 1 212 ? 20.418 -10.814 -11.189 1.00 57.75 212 ASP A O 1
ATOM 1669 N N . GLY A 1 213 ? 18.896 -12.396 -10.778 1.0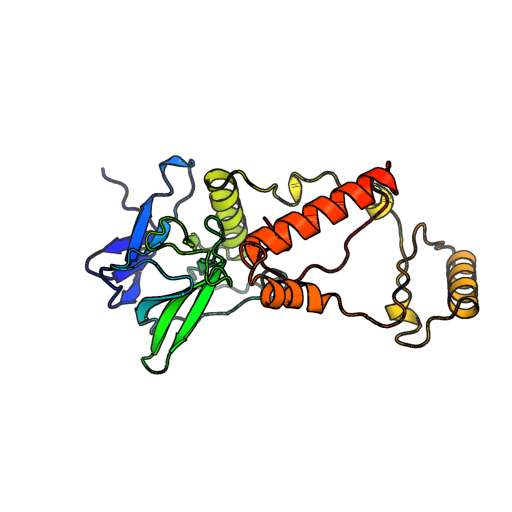0 51.19 213 GLY A N 1
ATOM 1670 C CA . GLY A 1 213 ? 18.130 -11.523 -9.929 1.00 51.19 213 GLY A CA 1
ATOM 1671 C C . GLY A 1 213 ? 18.886 -11.413 -8.613 1.00 51.19 213 GLY A C 1
ATOM 1672 O O . GLY A 1 213 ? 18.570 -12.162 -7.681 1.00 51.19 213 GLY A O 1
ATOM 1673 N N . VAL A 1 214 ? 19.741 -10.394 -8.462 1.00 43.09 214 VAL A N 1
ATOM 1674 C CA . VAL A 1 214 ? 19.790 -9.655 -7.203 1.00 43.09 214 VAL A CA 1
ATOM 1675 C C . VAL A 1 214 ? 18.399 -9.082 -7.105 1.00 43.09 214 VAL A C 1
ATOM 1677 O O . VAL A 1 214 ? 18.082 -7.977 -7.538 1.00 43.09 214 VAL A O 1
ATOM 1680 N N . LYS A 1 215 ? 17.524 -9.949 -6.624 1.00 48.41 215 LYS A N 1
ATOM 1681 C CA . LYS A 1 215 ? 16.141 -9.709 -6.368 1.00 48.41 215 LYS A CA 1
ATOM 1682 C C . LYS A 1 215 ? 16.161 -8.538 -5.416 1.00 48.41 215 LYS A C 1
ATOM 1684 O O . LYS A 1 215 ? 16.368 -8.675 -4.211 1.00 48.41 215 LYS A O 1
ATOM 1689 N N . VAL A 1 216 ? 15.903 -7.364 -5.974 1.00 48.28 216 VAL A N 1
ATOM 1690 C CA . VAL A 1 216 ? 15.548 -6.187 -5.199 1.00 48.28 216 VAL A CA 1
ATOM 1691 C C . VAL A 1 216 ? 14.184 -6.423 -4.509 1.00 48.28 216 VAL A C 1
ATOM 1693 O O . VAL A 1 216 ? 13.606 -5.523 -3.924 1.00 48.28 216 VAL A O 1
ATOM 1696 N N . ASP A 1 217 ? 13.684 -7.666 -4.462 1.00 47.03 217 ASP A N 1
ATOM 1697 C CA . ASP A 1 217 ? 12.830 -8.234 -3.412 1.00 47.03 217 ASP A CA 1
ATOM 1698 C C . ASP A 1 217 ? 13.340 -7.874 -1.996 1.00 47.03 217 ASP A C 1
ATOM 1700 O O . ASP A 1 217 ? 12.554 -7.802 -1.051 1.00 47.03 217 ASP A O 1
ATOM 1704 N N . ALA A 1 218 ? 14.637 -7.576 -1.854 1.00 52.03 218 ALA A N 1
ATOM 1705 C CA . ALA A 1 218 ? 15.250 -7.026 -0.651 1.00 52.03 218 ALA A CA 1
ATOM 1706 C C . ALA A 1 218 ? 15.097 -5.500 -0.464 1.00 52.03 218 ALA A C 1
ATOM 1708 O O . ALA A 1 218 ? 15.601 -4.977 0.523 1.00 52.03 218 ALA A O 1
ATOM 1709 N N . GLN A 1 219 ? 14.372 -4.754 -1.308 1.00 56.72 219 GLN A N 1
ATOM 1710 C CA . GLN A 1 219 ? 13.954 -3.384 -0.946 1.00 56.72 219 GLN A CA 1
ATOM 1711 C C . GLN A 1 219 ? 13.207 -3.382 0.395 1.00 56.72 219 GLN A C 1
ATOM 1713 O O . GLN A 1 219 ? 13.356 -2.457 1.183 1.00 56.72 219 GLN A O 1
ATOM 1718 N N . CYS A 1 220 ? 12.483 -4.463 0.706 1.00 61.06 220 CYS A N 1
ATOM 1719 C CA . CYS A 1 220 ? 11.858 -4.657 2.014 1.00 61.06 220 CYS A CA 1
ATOM 1720 C C . CYS A 1 220 ? 12.885 -4.820 3.155 1.00 61.06 220 CYS A C 1
ATOM 1722 O O . CYS A 1 220 ? 12.550 -4.560 4.303 1.00 61.06 220 CYS A O 1
ATOM 1724 N N . ILE A 1 221 ? 14.139 -5.218 2.883 1.00 68.69 221 ILE A N 1
ATOM 1725 C CA . ILE A 1 221 ? 15.204 -5.277 3.904 1.00 68.69 221 ILE A CA 1
ATOM 1726 C C . ILE A 1 221 ? 15.527 -3.878 4.421 1.00 68.69 221 ILE A C 1
ATOM 1728 O O . ILE A 1 221 ? 15.840 -3.752 5.603 1.00 68.69 221 ILE A O 1
ATOM 1732 N N . LEU A 1 222 ? 15.375 -2.822 3.610 1.00 71.81 222 LEU A N 1
ATOM 1733 C CA . LEU A 1 222 ? 15.511 -1.448 4.110 1.00 71.81 222 LEU A CA 1
ATOM 1734 C C . LEU A 1 222 ? 14.555 -1.192 5.284 1.00 71.81 222 LEU A C 1
ATOM 1736 O O . LEU A 1 222 ? 14.935 -0.504 6.225 1.00 71.81 222 LEU A O 1
ATOM 1740 N N . GLU A 1 223 ? 13.377 -1.828 5.318 1.00 70.25 223 GLU A N 1
ATOM 1741 C CA . GLU A 1 223 ? 12.455 -1.709 6.455 1.00 70.25 223 GLU A CA 1
ATOM 1742 C C . GLU A 1 223 ? 13.056 -2.239 7.766 1.00 70.25 223 GLU A C 1
ATOM 1744 O O . GLU A 1 223 ? 12.728 -1.735 8.838 1.00 70.25 223 GLU A O 1
ATOM 1749 N N . THR A 1 224 ? 13.951 -3.228 7.695 1.00 78.12 224 THR A N 1
ATOM 1750 C CA . THR A 1 224 ? 14.641 -3.788 8.871 1.00 78.12 224 THR A CA 1
ATOM 1751 C C . THR A 1 224 ? 15.793 -2.914 9.367 1.00 78.12 224 THR A C 1
ATOM 1753 O O . THR A 1 224 ? 16.274 -3.108 10.480 1.00 78.12 224 THR A O 1
ATOM 1756 N N . LEU A 1 225 ? 16.216 -1.937 8.561 1.00 85.50 225 LEU A N 1
ATOM 1757 C CA . LEU A 1 225 ? 17.328 -1.031 8.852 1.00 85.50 225 LEU A CA 1
ATOM 1758 C C . LEU A 1 225 ? 16.853 0.346 9.342 1.00 85.50 225 LEU A C 1
ATOM 1760 O O . LEU A 1 225 ? 17.673 1.229 9.575 1.00 85.50 225 LEU A O 1
ATOM 1764 N N . GLY A 1 226 ? 15.539 0.537 9.511 1.00 83.50 226 GLY A N 1
ATOM 1765 C CA . GLY A 1 226 ? 14.942 1.822 9.890 1.00 83.50 226 GLY A CA 1
ATOM 1766 C C . GLY A 1 226 ? 15.309 2.320 11.294 1.00 83.50 226 GLY A C 1
ATOM 1767 O O . GLY A 1 226 ? 15.169 3.514 11.568 1.00 83.50 226 GLY A O 1
ATOM 1768 N N . ALA A 1 227 ? 15.797 1.441 12.174 1.00 87.69 227 ALA A N 1
ATOM 1769 C CA . ALA A 1 227 ? 16.217 1.811 13.523 1.00 87.69 227 ALA A CA 1
ATOM 1770 C C . ALA A 1 227 ? 17.330 2.870 13.481 1.00 87.69 227 ALA A C 1
ATOM 1772 O O . ALA A 1 227 ? 18.281 2.748 12.703 1.00 87.69 227 ALA A O 1
ATOM 1773 N N . SER A 1 228 ? 17.198 3.920 14.298 1.00 86.94 228 SER A N 1
ATOM 1774 C CA . SER A 1 228 ? 18.111 5.078 14.321 1.00 86.94 228 SER A CA 1
ATOM 1775 C C . SER A 1 228 ? 18.180 5.894 13.017 1.00 86.94 228 SER A C 1
ATOM 1777 O O . SER A 1 228 ? 18.994 6.809 12.915 1.00 86.94 228 SER A O 1
ATOM 1779 N N . HIS A 1 229 ? 17.316 5.605 12.038 1.00 87.62 229 HIS A N 1
ATOM 1780 C CA . HIS A 1 229 ? 17.195 6.333 10.767 1.00 87.62 229 HIS A CA 1
ATOM 1781 C C . HIS A 1 229 ? 15.805 6.979 10.598 1.00 87.62 229 HIS A C 1
ATOM 1783 O O . HIS A 1 229 ? 15.386 7.275 9.481 1.00 87.62 229 HIS A O 1
ATOM 1789 N N . GLY A 1 230 ? 15.073 7.194 11.700 1.00 86.81 230 GLY A N 1
ATOM 1790 C CA . GLY A 1 230 ? 13.720 7.769 11.690 1.00 86.81 230 GLY A CA 1
ATOM 1791 C C . GLY A 1 230 ? 12.613 6.775 11.321 1.00 86.81 230 GLY A C 1
ATOM 1792 O O . GLY A 1 230 ? 11.484 7.180 11.037 1.00 86.81 230 GLY A O 1
ATOM 1793 N N . GLY A 1 231 ? 12.925 5.476 11.303 1.00 89.38 231 GLY A N 1
ATOM 1794 C CA . GLY A 1 231 ? 11.980 4.410 10.998 1.00 89.38 231 GLY A CA 1
ATOM 1795 C C . GLY A 1 231 ? 11.973 3.969 9.540 1.00 89.38 231 GLY A C 1
ATOM 1796 O O . GLY A 1 231 ? 12.601 4.548 8.654 1.00 89.38 231 GLY A O 1
ATOM 1797 N N . LYS A 1 232 ? 11.225 2.892 9.295 1.00 87.38 232 LYS A N 1
ATOM 1798 C CA . LYS A 1 232 ? 11.136 2.206 8.002 1.00 87.38 232 LYS A CA 1
ATOM 1799 C C . LYS A 1 232 ? 10.636 3.123 6.882 1.00 87.38 232 LYS A C 1
ATOM 1801 O O . LYS A 1 232 ? 11.126 3.054 5.756 1.00 87.38 232 LYS A O 1
ATOM 1806 N N . VAL A 1 233 ? 9.686 4.004 7.199 1.00 87.50 233 VAL A N 1
ATOM 1807 C CA . VAL A 1 233 ? 9.074 4.921 6.229 1.00 87.50 233 VAL A CA 1
ATOM 1808 C C . VAL A 1 233 ? 10.053 6.020 5.827 1.00 87.50 233 VAL A C 1
ATOM 1810 O O . VAL A 1 233 ? 10.261 6.250 4.637 1.00 87.50 233 VAL A O 1
ATOM 1813 N N . GLU A 1 234 ? 10.682 6.678 6.802 1.00 88.62 234 GLU A N 1
ATOM 1814 C CA . GLU A 1 234 ? 11.588 7.797 6.534 1.00 88.62 234 GLU A CA 1
ATOM 1815 C C . GLU A 1 234 ? 12.862 7.330 5.819 1.00 88.62 234 GLU A C 1
ATOM 1817 O O . GLU A 1 234 ? 13.265 7.940 4.828 1.00 88.62 234 GLU A O 1
ATOM 1822 N N . LEU A 1 235 ? 13.433 6.189 6.221 1.00 88.69 235 LEU A N 1
ATOM 1823 C CA . LEU A 1 235 ? 14.568 5.593 5.515 1.00 88.69 235 LEU A CA 1
ATOM 1824 C C . LEU A 1 235 ? 14.222 5.263 4.053 1.00 88.69 235 LEU A C 1
ATOM 1826 O O . LEU A 1 235 ? 15.003 5.557 3.146 1.00 88.69 235 LEU A O 1
ATOM 1830 N N . THR A 1 236 ? 13.036 4.699 3.801 1.00 84.50 236 THR A N 1
ATOM 1831 C CA . THR A 1 236 ? 12.607 4.375 2.431 1.00 84.50 236 THR A CA 1
ATOM 1832 C C . THR A 1 236 ? 12.405 5.634 1.591 1.00 84.50 236 THR A C 1
ATOM 1834 O O . THR A 1 236 ? 12.829 5.687 0.436 1.00 84.50 236 THR A O 1
ATOM 1837 N N . LYS A 1 237 ? 11.833 6.688 2.175 1.00 85.06 237 LYS A N 1
ATOM 1838 C CA . LYS A 1 237 ? 11.687 7.987 1.514 1.00 85.06 237 LYS A CA 1
ATOM 1839 C C . LYS A 1 237 ? 13.042 8.588 1.131 1.00 85.06 237 LYS A C 1
ATOM 1841 O O . LYS A 1 237 ? 13.207 9.031 -0.005 1.00 85.06 237 LYS A O 1
ATOM 1846 N N . GLN A 1 238 ? 14.024 8.571 2.034 1.00 87.75 238 GLN A N 1
ATOM 1847 C CA . GLN A 1 238 ? 15.381 9.050 1.741 1.00 87.75 238 GLN A CA 1
ATOM 1848 C C . GLN A 1 238 ? 16.050 8.226 0.636 1.00 87.75 238 GLN A C 1
ATOM 1850 O O . GLN A 1 238 ? 16.665 8.792 -0.269 1.00 87.75 238 GLN A O 1
ATOM 1855 N N . TYR A 1 239 ? 15.879 6.902 0.665 1.00 85.38 239 TYR A N 1
ATOM 1856 C CA . TYR A 1 239 ? 16.351 6.013 -0.395 1.00 85.38 239 TYR A CA 1
ATOM 1857 C C . TYR A 1 239 ? 15.750 6.386 -1.760 1.00 85.38 239 TYR A C 1
ATOM 1859 O O . TYR A 1 239 ? 16.495 6.553 -2.727 1.00 85.38 239 TYR A O 1
ATOM 1867 N N . HIS A 1 240 ? 14.431 6.592 -1.841 1.00 81.62 240 HIS A N 1
ATOM 1868 C CA . HIS A 1 240 ? 13.771 6.998 -3.085 1.00 81.62 240 HIS A CA 1
ATOM 1869 C C . HIS A 1 240 ? 14.223 8.373 -3.573 1.00 81.62 240 HIS A C 1
ATOM 1871 O O . HIS A 1 240 ? 14.515 8.526 -4.754 1.00 81.62 240 HIS A O 1
ATOM 1877 N N . GLN A 1 241 ? 14.371 9.355 -2.682 1.00 87.56 241 GLN A N 1
ATOM 1878 C CA . GLN A 1 241 ? 14.880 10.679 -3.050 1.00 87.56 241 GLN A CA 1
ATOM 1879 C C . GLN A 1 241 ? 16.314 10.622 -3.590 1.00 87.56 241 GLN A C 1
ATOM 1881 O O . GLN A 1 241 ? 16.635 11.292 -4.574 1.00 87.56 241 GLN A O 1
ATOM 1886 N N . ALA A 1 242 ? 17.180 9.815 -2.973 1.00 86.75 242 ALA A N 1
ATOM 1887 C CA . ALA A 1 242 ? 18.543 9.609 -3.449 1.00 86.75 242 ALA A CA 1
ATOM 1888 C C . ALA A 1 242 ? 18.563 8.903 -4.814 1.00 86.75 242 ALA A C 1
ATOM 1890 O O . ALA A 1 242 ? 19.335 9.288 -5.698 1.00 86.75 242 ALA A O 1
ATOM 1891 N N . LEU A 1 243 ? 17.689 7.910 -5.006 1.00 83.12 243 LEU A N 1
ATOM 1892 C CA . LEU A 1 243 ? 17.534 7.209 -6.275 1.00 83.12 243 LEU A CA 1
ATOM 1893 C C . LEU A 1 243 ? 17.036 8.156 -7.374 1.00 83.12 243 LEU A C 1
ATOM 1895 O O . LEU A 1 243 ? 17.666 8.232 -8.425 1.00 83.12 243 LEU A O 1
ATOM 1899 N N . ASP A 1 244 ? 15.988 8.938 -7.114 1.00 82.94 244 ASP A N 1
ATOM 1900 C CA . ASP A 1 244 ? 15.450 9.934 -8.044 1.00 82.94 244 ASP A CA 1
ATOM 1901 C C . ASP A 1 244 ? 16.503 10.989 -8.410 1.00 82.94 244 ASP A C 1
ATOM 1903 O O . ASP A 1 244 ? 16.665 11.328 -9.582 1.00 82.94 244 ASP A O 1
ATOM 1907 N N . ALA A 1 245 ? 17.281 11.474 -7.435 1.00 88.06 245 ALA A N 1
ATOM 1908 C CA . ALA A 1 245 ? 18.369 12.419 -7.684 1.00 88.06 245 ALA A CA 1
ATOM 1909 C C . ALA A 1 245 ? 19.491 11.810 -8.544 1.00 88.06 245 ALA A C 1
ATOM 1911 O O . ALA A 1 245 ? 20.078 12.501 -9.383 1.00 88.06 245 ALA A O 1
ATOM 1912 N N . SER A 1 246 ? 19.797 10.524 -8.351 1.00 83.88 246 SER A N 1
ATOM 1913 C CA . SER A 1 246 ? 20.747 9.790 -9.190 1.00 83.88 246 SER A CA 1
ATOM 1914 C C . SER A 1 246 ? 20.206 9.601 -10.606 1.00 83.88 246 SER A C 1
ATOM 1916 O O . SER A 1 246 ? 20.916 9.868 -11.577 1.00 83.88 246 SER A O 1
ATOM 1918 N N . VAL A 1 247 ? 18.935 9.213 -10.741 1.00 81.81 247 VAL A N 1
ATOM 1919 C CA . VAL A 1 247 ? 18.284 9.026 -12.039 1.00 81.81 247 VAL A CA 1
ATOM 1920 C C . VAL A 1 247 ? 18.229 10.343 -12.805 1.00 81.81 247 VAL A C 1
ATOM 1922 O O . VAL A 1 247 ? 18.673 10.390 -13.945 1.00 81.81 247 VAL A O 1
ATOM 1925 N N . ALA A 1 248 ? 17.796 11.435 -12.176 1.00 84.81 248 ALA A N 1
ATOM 1926 C CA . ALA A 1 248 ? 17.742 12.751 -12.811 1.00 84.81 248 ALA A CA 1
ATOM 1927 C C . ALA A 1 248 ? 19.122 13.247 -13.277 1.00 84.81 248 ALA A C 1
ATOM 1929 O O . ALA A 1 248 ? 19.226 13.924 -14.299 1.00 84.81 248 ALA A O 1
ATOM 1930 N N . ARG A 1 249 ? 20.189 12.905 -12.543 1.00 89.00 249 ARG A N 1
ATOM 1931 C CA . ARG A 1 249 ? 21.568 13.274 -12.890 1.00 89.00 249 ARG A CA 1
ATOM 1932 C C . ARG A 1 249 ? 22.122 12.463 -14.061 1.00 89.00 249 ARG A C 1
ATOM 1934 O O . ARG A 1 249 ? 22.842 13.022 -14.881 1.00 89.00 249 ARG A O 1
ATOM 1941 N N . ASN A 1 250 ? 21.833 11.164 -14.105 1.00 84.50 250 ASN A N 1
ATOM 1942 C CA . ASN A 1 250 ? 22.477 10.229 -15.034 1.00 84.50 250 ASN A CA 1
ATOM 1943 C C . ASN A 1 250 ? 21.606 9.869 -16.253 1.00 84.50 250 ASN A C 1
ATOM 1945 O O . ASN A 1 250 ? 22.143 9.467 -17.280 1.00 84.50 250 ASN A O 1
ATOM 1949 N N . PHE A 1 251 ? 20.284 10.045 -16.165 1.00 81.12 251 PHE A N 1
ATOM 1950 C CA . PHE A 1 251 ? 19.296 9.702 -17.197 1.00 81.12 251 PHE A CA 1
ATOM 1951 C C . PHE A 1 251 ? 18.337 10.889 -17.442 1.00 81.12 251 PHE A C 1
ATOM 1953 O O . PHE A 1 251 ? 17.152 10.823 -17.100 1.00 81.12 251 PHE A O 1
ATOM 1960 N N . PRO A 1 252 ? 18.830 12.009 -18.010 1.00 79.12 252 PRO A N 1
ATOM 1961 C CA . PRO A 1 252 ? 18.071 13.261 -18.140 1.00 79.12 252 PRO A CA 1
ATOM 1962 C C . PRO A 1 252 ? 16.841 13.160 -19.059 1.00 79.12 252 PRO A C 1
ATOM 1964 O O . PRO A 1 252 ? 15.965 14.023 -19.027 1.00 79.12 252 PRO A O 1
ATOM 1967 N N . ASP A 1 253 ? 16.759 12.112 -19.873 1.00 78.44 253 ASP A N 1
ATOM 1968 C CA . ASP A 1 253 ? 15.653 11.802 -20.778 1.00 78.44 253 ASP A CA 1
ATOM 1969 C C . ASP A 1 253 ? 14.598 10.862 -20.166 1.00 78.44 253 ASP A C 1
ATOM 1971 O O . ASP A 1 253 ? 13.649 10.474 -20.852 1.00 78.44 253 ASP A O 1
ATOM 1975 N N . ASN A 1 254 ? 14.730 10.515 -18.878 1.00 68.44 254 ASN A N 1
ATOM 1976 C CA . ASN A 1 254 ? 13.908 9.507 -18.205 1.00 68.44 254 ASN A CA 1
ATOM 1977 C C . ASN A 1 254 ? 14.033 8.109 -18.857 1.00 68.44 254 ASN A C 1
ATOM 1979 O O . ASN A 1 254 ? 13.073 7.338 -18.869 1.00 68.44 254 ASN A O 1
ATOM 1983 N N . GLY A 1 255 ? 15.211 7.785 -19.406 1.00 68.50 255 GLY A N 1
ATOM 1984 C CA . GLY A 1 255 ? 15.528 6.505 -20.052 1.00 68.50 255 GLY A CA 1
ATOM 1985 C C . GLY A 1 255 ? 15.757 5.321 -19.103 1.00 68.50 255 GLY A C 1
ATOM 1986 O O . GLY A 1 255 ? 16.240 4.279 -19.536 1.00 68.50 255 GLY A O 1
ATOM 1987 N N . CYS A 1 256 ? 15.421 5.458 -17.817 1.00 69.12 256 CYS A N 1
ATOM 1988 C CA . CYS A 1 256 ? 15.520 4.396 -16.818 1.00 69.12 256 CYS A CA 1
ATOM 1989 C C . CYS A 1 256 ? 14.119 3.934 -16.391 1.00 69.12 256 CYS A C 1
ATOM 1991 O O . CYS A 1 256 ? 13.229 4.753 -16.153 1.00 69.12 256 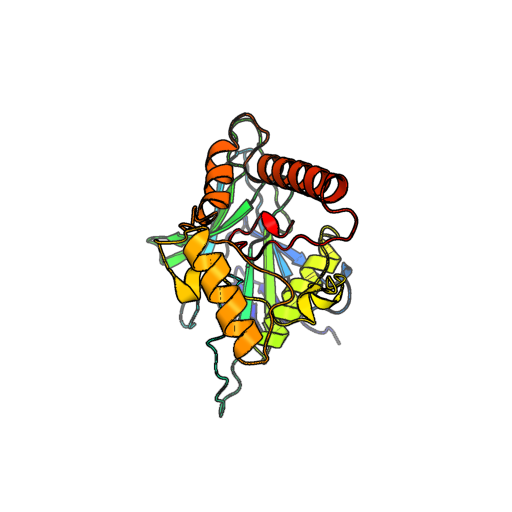CYS A O 1
ATOM 1993 N N . ILE A 1 257 ? 13.920 2.619 -16.281 1.00 67.56 257 ILE A N 1
ATOM 1994 C CA . ILE A 1 257 ? 12.678 2.014 -15.792 1.00 67.56 257 ILE A CA 1
ATOM 1995 C C . ILE A 1 257 ? 13.005 1.104 -14.611 1.00 67.56 257 ILE A C 1
ATOM 1997 O O . ILE A 1 257 ? 13.787 0.166 -14.738 1.00 67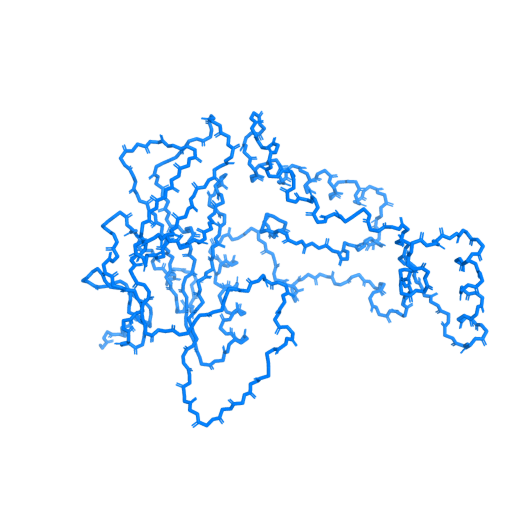.56 257 ILE A O 1
ATOM 2001 N N . ALA A 1 258 ? 12.333 1.332 -13.484 1.00 66.31 258 ALA A N 1
ATOM 2002 C CA . ALA A 1 258 ? 12.246 0.348 -12.414 1.00 66.31 258 ALA A CA 1
ATOM 2003 C C . ALA A 1 258 ? 11.208 -0.715 -12.811 1.00 66.31 258 ALA A C 1
ATOM 2005 O O . ALA A 1 258 ? 10.006 -0.444 -12.824 1.00 66.31 258 ALA A O 1
ATOM 2006 N N . CYS A 1 259 ? 11.668 -1.907 -13.194 1.00 57.94 259 CYS A N 1
ATOM 2007 C CA . CYS A 1 259 ? 10.797 -2.988 -13.670 1.00 57.94 259 CYS A CA 1
ATOM 2008 C C . CYS A 1 259 ? 10.269 -3.902 -12.548 1.00 57.94 259 CYS A C 1
ATOM 2010 O O . CYS A 1 259 ? 9.374 -4.705 -12.796 1.00 57.94 259 CYS A O 1
ATOM 2012 N N . MET A 1 260 ? 10.763 -3.739 -11.314 1.00 57.28 260 MET A N 1
ATOM 2013 C CA . MET A 1 260 ? 10.385 -4.530 -10.141 1.00 57.28 260 MET A CA 1
ATOM 2014 C C . MET A 1 260 ? 10.235 -3.604 -8.926 1.00 57.28 260 MET A C 1
ATOM 2016 O O . MET A 1 260 ? 11.177 -2.920 -8.530 1.00 57.28 260 MET A O 1
ATOM 2020 N N . SER A 1 261 ? 9.043 -3.538 -8.334 1.00 52.50 261 SER A N 1
ATOM 2021 C CA . SER A 1 261 ? 8.803 -2.841 -7.061 1.00 52.50 261 SER A CA 1
ATOM 2022 C C . SER A 1 261 ? 7.741 -3.617 -6.291 1.00 52.50 261 SER A C 1
ATOM 2024 O O . SER A 1 261 ? 6.666 -3.886 -6.831 1.00 52.50 261 SER A O 1
ATOM 2026 N N . HIS A 1 262 ? 8.055 -4.033 -5.061 1.00 54.94 262 HIS A N 1
ATOM 2027 C CA . HIS A 1 262 ? 7.254 -5.025 -4.330 1.00 54.94 262 HIS A CA 1
ATOM 2028 C C . HIS A 1 262 ? 6.757 -4.585 -2.941 1.00 54.94 262 HIS A C 1
ATOM 2030 O O . HIS A 1 262 ? 5.966 -5.329 -2.358 1.00 54.94 262 HIS A O 1
ATOM 2036 N N . ASN A 1 263 ? 7.128 -3.406 -2.422 1.00 57.44 263 ASN A N 1
ATOM 2037 C CA . ASN A 1 263 ? 6.724 -2.962 -1.076 1.00 57.44 263 ASN A CA 1
ATOM 2038 C C . ASN A 1 263 ? 5.723 -1.783 -1.083 1.00 57.44 263 ASN A C 1
ATOM 2040 O O . ASN A 1 263 ? 5.412 -1.196 -2.123 1.00 57.44 263 ASN A O 1
ATOM 2044 N N . LEU A 1 264 ? 5.135 -1.513 0.088 1.00 54.31 264 LEU A N 1
ATOM 2045 C CA . LEU A 1 264 ? 4.094 -0.499 0.288 1.00 54.31 264 LEU A CA 1
ATOM 2046 C C . LEU A 1 264 ? 4.685 0.916 0.258 1.00 54.31 264 LEU A C 1
ATOM 2048 O O . LEU A 1 264 ? 4.048 1.849 -0.220 1.00 54.31 264 LEU A O 1
ATOM 2052 N N . GLU A 1 265 ? 5.898 1.037 0.779 1.00 58.28 265 GLU A N 1
ATOM 2053 C CA . GLU A 1 265 ? 6.676 2.247 0.971 1.00 58.28 265 GLU A CA 1
ATOM 2054 C C . GLU A 1 265 ? 7.116 2.853 -0.359 1.00 58.28 265 GLU A C 1
ATOM 2056 O O . GLU A 1 265 ? 7.074 4.064 -0.494 1.00 58.28 265 GLU A O 1
ATOM 2061 N N . SER A 1 266 ? 7.411 2.041 -1.380 1.00 55.50 266 SER A N 1
ATOM 2062 C CA . SER A 1 266 ? 7.747 2.525 -2.727 1.00 55.50 266 SER A CA 1
ATOM 2063 C C . SER A 1 266 ? 6.591 3.192 -3.478 1.00 55.50 266 SER A C 1
ATOM 2065 O O . SER A 1 266 ? 6.761 3.629 -4.618 1.00 55.50 266 SER A O 1
ATOM 2067 N N . LEU A 1 267 ? 5.395 3.248 -2.885 1.00 52.78 267 LEU A N 1
ATOM 2068 C CA . LEU A 1 267 ? 4.250 3.969 -3.443 1.00 52.78 267 LEU A CA 1
ATOM 2069 C C . LEU A 1 267 ? 4.098 5.390 -2.884 1.00 52.78 267 LEU A C 1
ATOM 2071 O O . LEU A 1 267 ? 3.344 6.164 -3.483 1.00 52.78 267 LEU A O 1
ATOM 2075 N N . TYR A 1 268 ? 4.767 5.703 -1.772 1.00 50.28 268 TYR A N 1
ATOM 2076 C CA . TYR A 1 268 ? 4.669 6.964 -1.033 1.00 50.28 268 TYR A CA 1
ATOM 2077 C C . TYR A 1 268 ? 5.974 7.757 -1.099 1.00 50.28 268 TYR A C 1
ATOM 2079 O O . TYR A 1 268 ? 5.875 9.001 -1.004 1.00 50.28 268 TYR A O 1
#

Secondary structure (DSSP, 8-state):
--PPPSEEEETTEEEETTEEEEES--TTEEEEEGGGGSS--EEEEEEEEEEEESEEEEEEEE--S-------TT--TT-----SS---EEEEEE-EETTEEEEEEE-TTSEEEEEEE-SSTT--EEE-S-SEEEEEESSHHHHHHHHHHHHHHHH-S---GGGSPPPGGGGS-EEESHHHHTT---HHHHHHHHHHHHHTT---SEEE--SS---GGGGGHHHHT-TTTTHHHHHHHHHHHHHHHHHHHH-TT---------SSGGG-

pLDDT: mean 82.55, std 15.21, range [35.25, 98.25]